Protein AF-A0A0N4XCE7-F1 (afdb_monomer_lite)

Organism: Nippostrongylus brasiliensis (NCBI:txid27835)

Secondary structure (DSSP, 8-state):
-HHHHHHHHHHH--SS--PPPSS--EE-TTT--EES-EEE-TT--EEEHHHHHIIIIIS---B-TTT--B--S-----PPP---HHHHHHT---SSHHHHHHHHHHH-EEEEEEE-TTSPEEEESSHHHHHHHHHHHH--B--HHHHHHS---TTTS--B-HHHHHHHHHH--SS-TT----PBPSSSS-B-SSHHHHHHHHHHHSEE-HHHHHTTSSTT-EESSHHHHHHHHHHHSEE--SHHHHHTT-EESSHHHHHHHHHHHHHHHTTS-----PPPP----PPPP----------PPPPPPS----------------------S-PPP----PPPPPPPPP--------

pLDDT: mean 70.95, std 23.82, range [24.2, 96.44]

InterPro domains:
  IPR001841 Zinc finger, RING-type [PS50089] (28-68)
  IPR013083 Zinc finger, RING/FYVE/PHD-type [G3DSA:3.30.40.10] (3-81)
  IPR013087 Zinc finger C2H2-type [SM00355] (109-138)
  IPR013087 Zinc finger C2H2-type [SM00355] (183-206)
  IPR013087 Zinc finger C2H2-type [SM00355] (207-236)
  IPR017907 Zinc finger, RING-type, conserved site [PS00518] (43-52)
  IPR044288 ZNF598/HEL2 [PTHR22938] (26-262)

Structure (mmCIF, N/CA/C/O backbone):
data_AF-A0A0N4XCE7-F1
#
_entry.id   AF-A0A0N4XCE7-F1
#
loop_
_atom_site.group_PDB
_atom_site.id
_atom_site.type_symbol
_atom_site.label_atom_id
_atom_site.label_alt_id
_atom_site.label_comp_id
_atom_site.label_asym_id
_atom_site.label_entity_id
_atom_site.label_seq_id
_atom_site.pdbx_PDB_ins_code
_atom_site.Cartn_x
_atom_site.Cartn_y
_atom_site.Cartn_z
_atom_site.occupancy
_atom_site.B_iso_or_equiv
_atom_site.auth_seq_id
_atom_site.auth_comp_id
_atom_site.auth_asym_id
_atom_site.auth_atom_id
_atom_site.pdbx_PDB_model_num
ATOM 1 N N . MET A 1 1 ? -0.287 -29.843 -18.173 1.00 45.09 1 MET A N 1
ATOM 2 C CA . MET A 1 1 ? 0.952 -29.214 -18.677 1.00 45.09 1 MET A CA 1
ATOM 3 C C . MET A 1 1 ? 0.709 -27.803 -19.204 1.00 45.09 1 MET A C 1
ATOM 5 O O . MET A 1 1 ? 1.146 -26.893 -18.528 1.00 45.09 1 MET A O 1
ATOM 9 N N . ARG A 1 2 ? -0.134 -27.568 -20.226 1.00 43.47 2 ARG A N 1
ATOM 10 C CA . ARG A 1 2 ? -0.390 -26.211 -20.784 1.00 43.47 2 ARG A CA 1
ATOM 11 C C . ARG A 1 2 ? -0.732 -25.089 -19.780 1.00 43.47 2 ARG A C 1
ATOM 13 O O . ARG A 1 2 ? -0.293 -23.965 -19.975 1.00 43.47 2 ARG A O 1
ATOM 20 N N . LYS A 1 3 ? -1.484 -25.375 -18.705 1.00 38.47 3 LYS A N 1
ATOM 21 C CA . LYS A 1 3 ? -1.771 -24.391 -17.635 1.00 38.47 3 LYS A CA 1
ATOM 22 C C . LYS A 1 3 ? -0.548 -24.078 -16.757 1.00 38.47 3 LYS A C 1
ATOM 24 O O . LYS A 1 3 ? -0.376 -22.935 -16.364 1.00 38.47 3 LYS A O 1
ATOM 29 N N . TYR A 1 4 ? 0.300 -25.074 -16.491 1.00 39.75 4 TYR A N 1
ATOM 30 C CA . TYR A 1 4 ? 1.568 -24.895 -15.773 1.00 39.75 4 TYR A CA 1
ATOM 31 C C . TYR A 1 4 ? 2.585 -24.141 -16.642 1.00 39.75 4 TYR A C 1
ATOM 33 O O . TYR A 1 4 ? 3.238 -23.227 -16.157 1.00 39.75 4 TYR A O 1
ATOM 41 N N . ASP A 1 5 ? 2.636 -24.436 -17.943 1.00 36.16 5 ASP A N 1
ATOM 42 C CA . ASP A 1 5 ? 3.499 -23.725 -18.894 1.00 36.16 5 ASP A CA 1
ATOM 43 C C . ASP A 1 5 ? 3.056 -22.266 -19.103 1.00 36.16 5 ASP A C 1
ATOM 45 O O . ASP A 1 5 ? 3.897 -21.376 -19.197 1.00 36.16 5 ASP A O 1
ATOM 49 N N . GLN A 1 6 ? 1.745 -21.984 -19.095 1.00 38.78 6 GLN A N 1
ATOM 50 C CA . GLN A 1 6 ? 1.212 -20.612 -19.087 1.00 38.78 6 GLN A CA 1
ATOM 51 C C . GLN A 1 6 ? 1.527 -19.864 -17.784 1.00 38.78 6 GLN A C 1
ATOM 53 O O . GLN A 1 6 ? 1.886 -18.689 -17.840 1.00 38.78 6 GLN A O 1
ATOM 58 N N . MET A 1 7 ? 1.452 -20.530 -16.626 1.00 35.78 7 MET A N 1
ATOM 59 C CA . MET A 1 7 ? 1.848 -19.937 -15.341 1.00 35.78 7 MET A CA 1
ATOM 60 C C . MET A 1 7 ? 3.351 -19.617 -15.291 1.00 35.78 7 MET A C 1
ATOM 62 O O . MET A 1 7 ? 3.731 -18.561 -14.792 1.00 35.78 7 MET A O 1
ATOM 66 N N . ILE A 1 8 ? 4.203 -20.468 -15.873 1.00 36.22 8 ILE A N 1
ATOM 67 C CA . ILE A 1 8 ? 5.650 -20.219 -15.995 1.00 36.22 8 ILE A CA 1
ATOM 68 C C . ILE A 1 8 ? 5.942 -19.129 -17.045 1.00 36.22 8 ILE A C 1
ATOM 70 O O . ILE A 1 8 ? 6.853 -18.328 -16.854 1.00 36.22 8 ILE A O 1
ATOM 74 N N . GLY A 1 9 ? 5.164 -19.051 -18.129 1.00 33.62 9 GLY A N 1
ATOM 75 C CA . GLY A 1 9 ? 5.281 -18.008 -19.155 1.00 33.62 9 GLY A CA 1
ATOM 76 C C . GLY A 1 9 ? 4.955 -16.607 -18.628 1.00 33.62 9 GLY A C 1
ATOM 77 O O . GLY A 1 9 ? 5.743 -15.685 -18.816 1.00 33.62 9 GLY A O 1
ATOM 78 N N . SER A 1 10 ? 3.857 -16.454 -17.879 1.00 41.41 10 SER A N 1
ATOM 79 C CA . SER A 1 10 ? 3.524 -15.184 -17.213 1.00 41.41 10 SER A CA 1
ATOM 80 C C . SER A 1 10 ? 4.489 -14.808 -16.084 1.00 41.41 10 SER A C 1
ATOM 82 O O . SER A 1 10 ? 4.601 -13.628 -15.768 1.00 41.41 10 SER A O 1
ATOM 84 N N . ALA A 1 11 ? 5.196 -15.776 -15.491 1.00 41.38 11 ALA A N 1
ATOM 85 C CA . ALA A 1 11 ? 6.250 -15.517 -14.507 1.00 41.38 11 ALA A CA 1
ATOM 86 C C . ALA A 1 11 ? 7.582 -15.063 -15.141 1.00 41.38 11 ALA A C 1
ATOM 88 O O . ALA A 1 11 ? 8.421 -14.501 -14.440 1.00 41.38 11 ALA A O 1
ATOM 89 N N . LYS A 1 12 ? 7.785 -15.304 -16.445 1.00 47.38 12 LYS A N 1
ATOM 90 C CA . LYS A 1 12 ? 8.986 -14.899 -17.200 1.00 47.38 12 LYS A CA 1
ATOM 91 C C . LYS A 1 12 ? 8.847 -13.548 -17.897 1.00 47.38 12 LYS A C 1
ATOM 93 O O . LYS A 1 12 ? 9.859 -12.911 -18.180 1.00 47.38 12 LYS A O 1
ATOM 98 N N . ASP A 1 13 ? 7.624 -13.101 -18.166 1.00 54.19 13 ASP A N 1
ATOM 99 C CA . ASP A 1 13 ? 7.397 -11.773 -18.723 1.00 54.19 13 ASP A CA 1
ATOM 100 C C . ASP A 1 13 ? 7.629 -10.715 -17.640 1.00 54.19 13 ASP A C 1
ATOM 102 O O . ASP A 1 13 ? 6.797 -10.483 -16.767 1.00 54.19 13 ASP A O 1
ATOM 106 N N . ASN A 1 14 ? 8.749 -9.998 -17.736 1.00 62.34 14 ASN A N 1
ATOM 107 C CA . ASN A 1 14 ? 9.048 -8.861 -16.862 1.00 62.34 14 ASN A CA 1
ATOM 108 C C . ASN A 1 14 ? 8.111 -7.658 -17.093 1.00 62.34 14 ASN A C 1
ATOM 110 O O . ASN A 1 14 ? 8.316 -6.622 -16.466 1.00 62.34 14 ASN A O 1
ATOM 114 N N . PHE A 1 15 ? 7.112 -7.773 -17.986 1.00 61.25 15 PHE A N 1
ATOM 115 C CA . PHE A 1 15 ? 6.097 -6.786 -18.409 1.00 61.25 15 PHE A CA 1
ATOM 116 C C . PHE A 1 15 ? 6.609 -5.423 -18.912 1.00 61.25 15 PHE A C 1
ATOM 118 O O . PHE A 1 15 ? 5.838 -4.697 -19.529 1.00 61.25 15 PHE A O 1
ATOM 125 N N . ALA A 1 16 ? 7.875 -5.092 -18.670 1.00 59.41 16 ALA A N 1
ATOM 126 C CA . ALA A 1 16 ? 8.561 -3.856 -19.034 1.00 59.41 16 ALA A CA 1
ATOM 127 C C . ALA A 1 16 ? 9.738 -4.109 -19.999 1.00 59.41 16 ALA A C 1
ATOM 129 O O . ALA A 1 16 ? 10.598 -3.246 -20.150 1.00 59.41 16 ALA A O 1
ATOM 130 N N . ASP A 1 17 ? 9.805 -5.311 -20.595 1.00 68.62 17 ASP A N 1
ATOM 131 C CA . ASP A 1 17 ? 10.795 -5.701 -21.610 1.00 68.62 17 ASP A CA 1
ATOM 132 C C . ASP A 1 17 ? 12.226 -5.257 -21.238 1.00 68.62 17 ASP A C 1
ATOM 134 O O . ASP A 1 17 ? 12.962 -4.665 -22.031 1.00 68.62 17 ASP A O 1
ATOM 138 N N . ILE A 1 18 ? 12.588 -5.473 -19.965 1.00 73.31 18 ILE A N 1
ATOM 139 C CA . ILE A 1 18 ? 13.875 -5.062 -19.399 1.00 73.31 18 ILE A CA 1
ATOM 140 C C . ILE A 1 18 ? 14.931 -6.053 -19.905 1.00 73.31 18 ILE A C 1
ATOM 142 O O . ILE A 1 18 ? 14.872 -7.228 -19.528 1.00 73.31 18 ILE A O 1
ATOM 146 N N . PRO A 1 19 ? 15.881 -5.621 -20.753 1.00 67.81 19 PRO A N 1
ATOM 147 C CA . PRO A 1 19 ? 16.905 -6.513 -21.271 1.00 67.81 19 PRO A CA 1
ATOM 148 C C . PRO A 1 19 ? 17.886 -6.885 -20.155 1.00 67.81 19 PRO A C 1
ATOM 150 O O . PRO A 1 19 ? 18.350 -6.014 -19.417 1.00 67.81 19 PRO A O 1
ATOM 153 N N . GLN A 1 20 ? 18.227 -8.170 -20.055 1.00 65.62 20 GLN A N 1
ATOM 154 C CA . GLN A 1 20 ? 19.396 -8.619 -19.299 1.00 65.62 20 GLN A CA 1
ATOM 155 C C . GLN A 1 20 ? 20.640 -8.323 -20.144 1.00 65.62 20 GLN A C 1
ATOM 157 O O . GLN A 1 20 ? 20.671 -8.632 -21.335 1.00 65.62 20 GLN A O 1
ATOM 162 N N . CYS A 1 21 ? 21.660 -7.696 -19.560 1.00 59.22 21 CYS A N 1
ATOM 163 C CA . CYS A 1 21 ? 22.967 -7.619 -20.203 1.00 59.22 21 CYS A CA 1
ATOM 164 C C . CYS A 1 21 ? 23.571 -9.010 -20.092 1.00 59.22 21 CYS A C 1
ATOM 166 O O . CYS A 1 21 ? 23.491 -9.623 -19.034 1.00 59.22 21 CYS A O 1
ATOM 168 N N . GLY A 1 22 ? 24.224 -9.493 -21.144 1.00 59.59 22 GLY A N 1
ATOM 169 C CA . GLY A 1 22 ? 24.975 -10.753 -21.116 1.00 59.59 22 GLY A CA 1
ATOM 170 C C . GLY A 1 22 ? 26.228 -10.724 -20.224 1.00 59.59 22 GLY A C 1
ATOM 171 O O . GLY A 1 22 ? 27.232 -11.324 -20.590 1.00 59.59 22 GLY A O 1
ATOM 172 N N . GLY A 1 23 ? 26.209 -9.980 -19.114 1.00 68.56 23 GLY A N 1
ATOM 173 C CA . GLY A 1 23 ? 27.248 -9.974 -18.088 1.00 68.56 23 GLY A CA 1
ATOM 174 C C . GLY A 1 23 ? 27.111 -11.152 -17.120 1.00 68.56 23 GLY A C 1
ATOM 175 O O . GLY A 1 23 ? 26.220 -11.991 -17.258 1.00 68.56 23 GLY A O 1
ATOM 176 N N . ALA A 1 24 ? 28.004 -11.217 -16.130 1.00 76.88 24 ALA A N 1
ATOM 177 C CA . ALA A 1 24 ? 27.918 -12.209 -15.062 1.00 76.88 24 ALA A CA 1
ATOM 178 C C . ALA A 1 24 ? 26.647 -11.970 -14.229 1.00 76.88 24 ALA A C 1
ATOM 180 O O . ALA A 1 24 ? 26.412 -10.864 -13.745 1.00 76.88 24 ALA A O 1
ATOM 181 N N . VAL A 1 25 ? 25.817 -13.004 -14.107 1.00 86.19 25 VAL A N 1
ATOM 182 C CA . VAL A 1 25 ? 24.558 -12.968 -13.359 1.00 86.19 25 VAL A CA 1
ATOM 183 C C . VAL A 1 25 ? 24.780 -13.659 -12.021 1.00 86.19 25 VAL A C 1
ATOM 185 O O . VAL A 1 25 ? 25.243 -14.796 -12.003 1.00 86.19 25 VAL A O 1
ATOM 188 N N . ASP A 1 26 ? 24.383 -13.007 -10.932 1.00 88.06 26 ASP A N 1
ATOM 189 C CA . ASP A 1 26 ? 24.442 -13.559 -9.576 1.00 88.06 26 ASP A CA 1
ATOM 190 C C . ASP A 1 26 ? 23.045 -13.602 -8.937 1.00 88.06 26 ASP A C 1
ATOM 192 O O . ASP A 1 26 ? 22.111 -12.904 -9.346 1.00 88.06 26 ASP A O 1
ATOM 196 N N . GLU A 1 27 ? 22.876 -14.434 -7.911 1.00 92.19 27 GLU A N 1
ATOM 197 C CA . GLU A 1 27 ? 21.624 -14.535 -7.159 1.00 92.19 27 GLU A CA 1
ATOM 198 C C . GLU A 1 27 ? 21.562 -13.495 -6.032 1.00 92.19 27 GLU A C 1
ATOM 200 O O . GLU A 1 27 ? 22.485 -13.330 -5.233 1.00 92.19 27 GLU A O 1
ATOM 205 N N . CYS A 1 28 ? 20.437 -12.787 -5.927 1.00 90.94 28 CYS A N 1
ATOM 206 C CA . CYS A 1 28 ? 20.229 -11.846 -4.840 1.00 90.94 28 CYS A CA 1
ATOM 207 C C . CYS A 1 28 ? 19.924 -12.554 -3.518 1.00 90.94 28 CYS A C 1
ATOM 209 O O . CYS A 1 28 ? 18.917 -13.242 -3.394 1.00 90.94 28 CYS A O 1
ATOM 211 N N . THR A 1 29 ? 20.682 -12.231 -2.474 1.00 89.88 29 THR A N 1
ATOM 212 C CA . THR A 1 29 ? 20.488 -12.754 -1.109 1.00 89.88 29 THR A CA 1
ATOM 213 C C . THR A 1 29 ? 19.163 -12.358 -0.441 1.00 89.88 29 THR A C 1
ATOM 215 O O . THR A 1 29 ? 18.813 -12.915 0.596 1.00 89.88 29 THR A O 1
ATOM 218 N N . ILE A 1 30 ? 18.427 -11.393 -1.004 1.00 90.19 30 ILE A N 1
ATOM 219 C CA . ILE A 1 30 ? 17.170 -10.878 -0.437 1.00 90.19 30 ILE A CA 1
ATOM 220 C C . ILE A 1 30 ? 15.953 -11.491 -1.121 1.00 90.19 30 ILE A C 1
ATOM 222 O O . ILE A 1 30 ? 15.033 -11.942 -0.445 1.00 90.19 30 ILE A O 1
ATOM 226 N N . CYS A 1 31 ? 15.911 -11.456 -2.455 1.00 90.12 31 CYS A N 1
ATOM 227 C CA . CYS A 1 31 ? 14.759 -11.940 -3.219 1.00 90.12 31 CYS A CA 1
ATOM 228 C C . CYS A 1 31 ? 14.989 -13.297 -3.889 1.00 90.12 31 CYS A C 1
ATOM 230 O O . CYS A 1 31 ? 14.062 -13.792 -4.525 1.00 90.12 31 CYS A O 1
ATOM 232 N N . CYS A 1 32 ? 16.195 -13.867 -3.786 1.00 90.88 32 CYS A N 1
ATOM 233 C CA . CYS A 1 32 ? 16.594 -15.129 -4.419 1.00 90.88 32 CYS A CA 1
ATOM 234 C C . CYS A 1 32 ? 16.374 -15.150 -5.945 1.00 90.88 32 CYS A C 1
ATOM 236 O O . CYS A 1 32 ? 16.194 -16.201 -6.552 1.00 90.88 32 CYS A O 1
ATOM 238 N N . LYS A 1 33 ? 16.334 -13.970 -6.581 1.00 88.25 33 LYS A N 1
ATOM 239 C CA . LYS A 1 33 ? 16.253 -13.831 -8.038 1.00 88.25 33 LYS A CA 1
ATOM 240 C C . LYS A 1 33 ? 17.637 -13.567 -8.610 1.00 88.25 33 LYS A C 1
ATOM 242 O O . LYS A 1 33 ? 18.437 -12.850 -8.009 1.00 88.25 33 LYS A O 1
ATOM 247 N N . THR A 1 34 ? 17.871 -14.090 -9.804 1.00 88.75 34 THR A N 1
ATOM 248 C CA . THR A 1 34 ? 19.061 -13.815 -10.608 1.00 88.75 34 THR A CA 1
ATOM 249 C C . THR A 1 34 ? 19.034 -12.382 -11.137 1.00 88.75 34 THR A C 1
ATOM 251 O O . THR A 1 34 ? 18.027 -11.960 -11.709 1.00 88.75 34 THR A O 1
ATOM 254 N N . SER A 1 35 ? 20.129 -11.648 -10.967 1.00 88.31 35 SER A N 1
ATOM 255 C CA . SER A 1 35 ? 20.297 -10.270 -11.432 1.00 88.31 35 SER A CA 1
ATOM 256 C C . SER A 1 35 ? 21.701 -10.082 -11.990 1.00 88.31 35 SER A C 1
ATOM 258 O O . SER A 1 35 ? 22.648 -10.692 -11.513 1.00 88.31 35 SER A O 1
ATOM 260 N N . ASP A 1 36 ? 21.840 -9.228 -12.993 1.00 87.94 36 ASP A N 1
ATOM 261 C CA . ASP A 1 36 ? 23.124 -8.800 -13.558 1.00 87.94 36 ASP A CA 1
ATOM 262 C C . ASP A 1 36 ? 23.564 -7.426 -13.024 1.00 87.94 36 ASP A C 1
ATOM 264 O O . ASP A 1 36 ? 24.703 -7.012 -13.214 1.00 87.94 36 ASP A O 1
ATOM 268 N N . ILE A 1 37 ? 22.664 -6.713 -12.337 1.00 88.62 37 ILE A N 1
ATOM 269 C CA . ILE A 1 37 ? 22.941 -5.417 -11.713 1.00 88.62 37 ILE A CA 1
ATOM 270 C C . ILE A 1 37 ? 22.761 -5.513 -10.205 1.00 88.62 37 ILE A C 1
ATOM 272 O O . ILE A 1 37 ? 21.702 -5.926 -9.710 1.00 88.62 37 ILE A O 1
ATOM 276 N N . PHE A 1 38 ? 23.776 -5.045 -9.483 1.00 90.25 38 PHE A N 1
ATOM 277 C CA . PHE A 1 38 ? 23.782 -4.944 -8.032 1.00 90.25 38 PHE A CA 1
ATOM 278 C C . PHE A 1 38 ? 24.152 -3.532 -7.583 1.00 90.25 38 PHE A C 1
ATOM 280 O O . PHE A 1 38 ? 25.083 -2.919 -8.091 1.00 90.25 38 PHE A O 1
ATOM 287 N N . GLY A 1 39 ? 23.411 -3.027 -6.602 1.00 87.50 39 GLY A N 1
ATOM 288 C CA . GLY A 1 39 ? 23.755 -1.837 -5.844 1.00 87.50 39 GLY A CA 1
ATOM 289 C C . GLY A 1 39 ? 24.589 -2.197 -4.617 1.00 87.50 39 GLY A C 1
ATOM 290 O O . GLY A 1 39 ? 24.361 -3.223 -3.969 1.00 87.50 39 GLY A O 1
ATOM 291 N N . LEU A 1 40 ? 25.529 -1.316 -4.281 1.00 87.75 40 LEU A N 1
ATOM 292 C CA . LEU A 1 40 ? 26.387 -1.419 -3.105 1.00 87.75 40 LEU A CA 1
ATOM 293 C C . LEU A 1 40 ? 26.205 -0.183 -2.224 1.00 87.75 40 LEU A C 1
ATOM 295 O O . LEU A 1 40 ? 26.282 0.949 -2.696 1.00 87.75 40 LEU A O 1
ATOM 299 N N . GLY A 1 41 ? 25.978 -0.406 -0.931 1.00 83.19 41 GLY A N 1
ATOM 300 C CA . GLY A 1 41 ? 26.019 0.654 0.077 1.00 83.19 41 GLY A CA 1
ATOM 301 C C . GLY A 1 41 ? 27.410 0.842 0.685 1.00 83.19 41 GLY A C 1
ATOM 302 O O . GLY A 1 41 ? 28.332 0.073 0.413 1.00 83.19 41 GLY A O 1
ATOM 303 N N . SER A 1 42 ? 27.543 1.799 1.609 1.00 84.25 42 SER A N 1
ATOM 304 C CA . SER A 1 42 ? 28.761 1.998 2.422 1.00 84.25 42 SER A CA 1
ATOM 305 C C . SER A 1 42 ? 29.170 0.743 3.204 1.00 84.25 42 SER A C 1
ATOM 307 O O . SER A 1 42 ? 30.352 0.467 3.382 1.00 84.25 42 SER A O 1
ATOM 309 N N . CYS A 1 43 ? 28.189 -0.071 3.598 1.00 87.62 43 CYS A N 1
ATOM 310 C CA . CYS A 1 43 ? 28.389 -1.358 4.261 1.00 87.62 43 CYS A CA 1
ATOM 311 C C . CYS A 1 43 ? 28.795 -2.511 3.320 1.00 87.62 43 CYS A C 1
ATOM 313 O O . CYS A 1 43 ? 28.933 -3.634 3.792 1.00 87.62 43 CYS A O 1
ATOM 315 N N . ARG A 1 44 ? 28.947 -2.259 2.010 1.00 86.69 44 ARG A N 1
ATOM 316 C CA . ARG A 1 44 ? 29.384 -3.218 0.974 1.00 86.69 44 ARG A CA 1
ATOM 317 C C . ARG A 1 44 ? 28.571 -4.517 0.858 1.00 86.69 44 ARG A C 1
ATOM 319 O O . ARG A 1 44 ? 29.053 -5.489 0.289 1.00 86.69 44 ARG A O 1
ATOM 326 N N . HIS A 1 45 ? 27.326 -4.534 1.331 1.00 89.19 45 HIS A N 1
ATOM 327 C CA . HIS A 1 45 ? 26.411 -5.649 1.075 1.00 89.19 45 HIS A CA 1
ATOM 328 C C . HIS A 1 45 ? 25.793 -5.511 -0.329 1.00 89.19 45 HIS A C 1
ATOM 330 O O . HIS A 1 45 ? 25.136 -4.494 -0.577 1.00 89.19 45 HIS A O 1
ATOM 336 N N . PRO A 1 46 ? 25.979 -6.490 -1.236 1.00 89.75 46 PRO A N 1
ATOM 337 C CA . PRO A 1 46 ? 25.407 -6.451 -2.579 1.00 89.75 46 PRO A CA 1
ATOM 338 C C . PRO A 1 46 ? 23.901 -6.717 -2.553 1.00 89.75 46 PRO A C 1
ATOM 340 O O . PRO A 1 46 ? 23.422 -7.656 -1.916 1.00 89.75 46 PRO A O 1
ATOM 343 N N . ILE A 1 47 ? 23.145 -5.882 -3.266 1.00 90.62 47 ILE A N 1
ATOM 344 C CA . ILE A 1 47 ? 21.683 -5.958 -3.355 1.00 90.62 47 ILE A CA 1
ATOM 345 C C . ILE A 1 47 ? 21.281 -5.817 -4.822 1.00 90.62 47 ILE A C 1
ATOM 347 O O . ILE A 1 47 ? 21.712 -4.868 -5.466 1.00 90.62 47 ILE A O 1
ATOM 351 N N . CYS A 1 48 ? 20.452 -6.711 -5.372 1.00 91.88 48 CYS A N 1
ATOM 352 C CA . CYS A 1 48 ? 20.039 -6.574 -6.775 1.00 91.88 48 CYS A CA 1
ATOM 353 C C . CYS A 1 48 ? 19.266 -5.274 -7.023 1.00 91.88 48 CYS A C 1
ATOM 355 O O . CYS A 1 48 ? 18.630 -4.735 -6.111 1.00 91.88 48 CYS A O 1
ATOM 357 N N . ILE A 1 49 ? 19.257 -4.814 -8.275 1.00 90.31 49 ILE A N 1
ATOM 358 C CA . ILE A 1 49 ? 18.554 -3.590 -8.678 1.00 90.31 49 ILE A CA 1
ATOM 359 C C . ILE A 1 49 ? 17.079 -3.570 -8.243 1.00 90.31 49 ILE A C 1
ATOM 361 O O . ILE A 1 49 ? 16.619 -2.562 -7.714 1.00 90.31 49 ILE A O 1
ATOM 365 N N . GLU A 1 50 ? 16.343 -4.683 -8.357 1.00 91.25 50 GLU A N 1
ATOM 366 C CA . GLU A 1 50 ? 14.942 -4.729 -7.920 1.00 91.25 50 GLU A CA 1
ATOM 367 C C . GLU A 1 50 ? 14.789 -4.433 -6.424 1.00 91.25 50 GLU A C 1
ATOM 369 O O . GLU A 1 50 ? 13.954 -3.622 -6.023 1.00 91.25 50 GLU A O 1
ATOM 374 N N . CYS A 1 51 ? 15.579 -5.104 -5.586 1.00 91.38 51 CYS A N 1
ATOM 375 C CA . CYS A 1 51 ? 15.540 -4.922 -4.139 1.00 91.38 51 CYS A CA 1
ATOM 376 C C . CYS A 1 51 ? 16.030 -3.531 -3.740 1.00 91.38 51 CYS A C 1
ATOM 378 O O . CYS A 1 51 ? 15.429 -2.907 -2.867 1.00 91.38 51 CYS A O 1
ATOM 380 N N . ALA A 1 52 ? 17.070 -3.026 -4.408 1.00 91.62 52 ALA A N 1
ATOM 381 C CA . ALA A 1 52 ? 17.581 -1.683 -4.186 1.00 91.62 52 ALA A CA 1
ATOM 382 C C . ALA A 1 52 ? 16.491 -0.636 -4.456 1.00 91.62 52 ALA A C 1
ATOM 384 O O . ALA A 1 52 ? 16.246 0.207 -3.596 1.00 91.62 52 ALA A O 1
ATOM 385 N N . ILE A 1 53 ? 15.768 -0.738 -5.577 1.00 92.25 53 ILE A N 1
ATOM 386 C CA . ILE A 1 53 ? 14.677 0.188 -5.909 1.00 92.25 53 ILE A CA 1
ATOM 387 C C . ILE A 1 53 ? 13.500 0.034 -4.935 1.00 92.25 53 ILE A C 1
ATOM 389 O O . ILE A 1 53 ? 13.005 1.039 -4.423 1.00 92.25 53 ILE A O 1
ATOM 393 N N . ARG A 1 54 ? 13.063 -1.195 -4.614 1.00 92.56 54 ARG A N 1
ATOM 394 C CA . ARG A 1 54 ? 11.958 -1.403 -3.653 1.00 92.56 54 ARG A CA 1
ATOM 395 C C . ARG A 1 54 ? 12.259 -0.759 -2.296 1.00 92.56 54 ARG A C 1
ATOM 397 O O . ARG A 1 54 ? 11.387 -0.112 -1.725 1.00 92.56 54 ARG A O 1
ATOM 404 N N . ILE A 1 55 ? 13.486 -0.901 -1.797 1.00 90.62 55 ILE A N 1
ATOM 405 C CA . ILE A 1 55 ? 13.882 -0.380 -0.485 1.00 90.62 55 ILE A CA 1
ATOM 406 C C . ILE A 1 55 ? 14.123 1.135 -0.549 1.00 90.62 55 ILE A C 1
ATOM 408 O O . ILE A 1 55 ? 13.493 1.891 0.189 1.00 90.62 55 ILE A O 1
ATOM 412 N N . ARG A 1 56 ? 14.989 1.605 -1.450 1.00 90.56 56 ARG A N 1
ATOM 413 C CA . ARG A 1 56 ? 15.404 3.017 -1.485 1.00 90.56 56 ARG A CA 1
ATOM 414 C C . ARG A 1 56 ? 14.349 3.945 -2.052 1.00 90.56 56 ARG A C 1
ATOM 416 O O . ARG A 1 56 ? 14.135 5.015 -1.502 1.00 90.56 56 ARG A O 1
ATOM 423 N N . VAL A 1 57 ? 13.703 3.535 -3.137 1.00 91.56 57 VAL A N 1
ATOM 424 C CA . VAL A 1 57 ? 12.820 4.408 -3.915 1.00 91.56 57 VAL A CA 1
ATOM 425 C C . VAL A 1 57 ? 11.376 4.218 -3.484 1.00 91.56 57 VAL A C 1
ATOM 427 O O . VAL A 1 57 ? 10.727 5.171 -3.070 1.00 91.56 57 VAL A O 1
ATOM 430 N N . LEU A 1 58 ? 10.868 2.982 -3.530 1.00 92.19 58 LEU A N 1
ATOM 431 C CA . LEU A 1 58 ? 9.446 2.738 -3.265 1.00 92.19 58 LEU A CA 1
ATOM 432 C C . LEU A 1 58 ? 9.101 2.798 -1.771 1.00 92.19 58 LEU A C 1
ATOM 434 O O . LEU A 1 58 ? 8.006 3.231 -1.426 1.00 92.19 58 LEU A O 1
ATOM 438 N N . SER A 1 59 ? 10.012 2.368 -0.890 1.00 90.56 59 SER A N 1
ATOM 439 C CA . SER A 1 59 ? 9.805 2.411 0.567 1.00 90.56 59 SER A CA 1
ATOM 440 C C . SER A 1 59 ? 10.456 3.600 1.269 1.00 90.56 59 SER A C 1
ATOM 442 O O . SER A 1 59 ? 10.257 3.769 2.469 1.00 90.56 59 SER A O 1
ATOM 444 N N . ASN A 1 60 ? 11.228 4.410 0.533 1.00 90.19 60 ASN A N 1
ATOM 445 C CA . ASN A 1 60 ? 11.988 5.545 1.060 1.00 90.19 60 ASN A CA 1
ATOM 446 C C . ASN A 1 60 ? 12.840 5.188 2.299 1.00 90.19 60 ASN A C 1
ATOM 448 O O . ASN A 1 60 ? 12.918 5.946 3.265 1.00 90.19 60 ASN A O 1
ATOM 452 N N . CYS A 1 61 ? 13.440 3.993 2.302 1.00 89.50 61 CYS A N 1
ATOM 453 C CA . CYS A 1 61 ? 14.215 3.479 3.425 1.00 89.50 61 CYS A CA 1
ATOM 454 C C . CYS A 1 61 ? 15.716 3.545 3.122 1.00 89.50 61 CYS A C 1
ATOM 456 O O . CYS A 1 61 ? 16.193 2.980 2.135 1.00 89.50 61 CYS A O 1
ATOM 458 N N . THR A 1 62 ? 16.476 4.201 4.002 1.00 88.69 62 THR A N 1
ATOM 459 C CA . THR A 1 62 ? 17.932 4.375 3.873 1.00 88.69 62 THR A CA 1
ATOM 460 C C . THR A 1 62 ? 18.750 3.314 4.615 1.00 88.69 62 THR A C 1
ATOM 462 O O . THR A 1 62 ? 19.982 3.343 4.607 1.00 88.69 62 THR A O 1
ATOM 465 N N . GLN A 1 63 ? 18.091 2.335 5.236 1.00 90.62 63 GLN A N 1
ATOM 466 C CA . GLN A 1 63 ? 18.760 1.262 5.965 1.00 90.62 63 GLN A CA 1
ATOM 467 C C . GLN A 1 63 ? 19.130 0.101 5.049 1.00 90.62 63 GLN A C 1
ATOM 469 O O . GLN A 1 63 ? 18.380 -0.290 4.153 1.00 90.62 63 GLN A O 1
ATOM 474 N N . CYS A 1 64 ? 20.292 -0.495 5.303 1.00 89.69 64 CYS A N 1
ATOM 475 C CA . CYS A 1 64 ? 20.679 -1.734 4.653 1.00 89.69 64 CYS A CA 1
ATOM 476 C C . CYS A 1 64 ? 19.751 -2.882 5.094 1.00 89.69 64 CYS A C 1
ATOM 478 O O . CYS A 1 64 ? 19.643 -3.146 6.291 1.00 89.69 64 CYS A O 1
ATOM 480 N N . PRO A 1 65 ? 19.125 -3.629 4.171 1.00 88.81 65 PRO A N 1
ATOM 481 C CA . PRO A 1 65 ? 18.293 -4.784 4.516 1.00 88.81 65 PRO A CA 1
ATOM 482 C C . PRO A 1 65 ? 19.074 -5.924 5.185 1.00 88.81 65 PRO A C 1
ATOM 484 O O . PRO A 1 65 ? 18.469 -6.728 5.889 1.00 88.81 65 PRO A O 1
ATOM 487 N N . VAL A 1 66 ? 20.396 -5.991 4.981 1.00 90.25 66 VAL A N 1
ATOM 488 C CA . VAL A 1 66 ? 21.253 -7.054 5.527 1.00 90.25 66 VAL A CA 1
ATOM 489 C C . VAL A 1 66 ? 21.731 -6.707 6.937 1.00 90.25 66 VAL A C 1
ATOM 491 O O . VAL A 1 66 ? 21.445 -7.437 7.880 1.00 90.25 66 VAL A O 1
ATOM 494 N N . CYS A 1 67 ? 22.417 -5.572 7.108 1.00 91.19 67 CYS A N 1
ATOM 495 C CA . CYS A 1 67 ? 23.038 -5.201 8.386 1.00 91.19 67 CYS A CA 1
ATOM 496 C C . CYS A 1 67 ? 22.327 -4.073 9.149 1.00 91.19 67 CYS A C 1
ATOM 498 O O . CYS A 1 67 ? 22.757 -3.723 10.242 1.00 91.19 67 CYS A O 1
ATOM 500 N N . ARG A 1 68 ? 21.259 -3.485 8.591 1.00 90.12 68 ARG A N 1
ATOM 501 C CA . ARG A 1 68 ? 20.497 -2.351 9.160 1.00 90.12 68 ARG A CA 1
ATOM 502 C C . ARG A 1 68 ? 21.281 -1.051 9.360 1.00 90.12 68 ARG A C 1
ATOM 504 O O . ARG A 1 68 ? 20.722 -0.095 9.884 1.00 90.12 68 ARG A O 1
ATOM 511 N N . ALA A 1 69 ? 22.529 -0.978 8.901 1.00 87.25 69 ALA A N 1
ATOM 512 C CA . ALA A 1 69 ? 23.281 0.271 8.886 1.00 87.25 69 ALA A CA 1
ATOM 513 C C . ALA A 1 69 ? 22.574 1.311 8.003 1.00 87.25 69 ALA A C 1
ATOM 515 O O . ALA A 1 69 ? 22.135 0.984 6.894 1.00 87.25 69 ALA A O 1
ATOM 516 N N . ASN A 1 70 ? 22.489 2.555 8.479 1.00 85.19 70 ASN A N 1
ATOM 517 C CA . ASN A 1 70 ? 22.087 3.681 7.641 1.00 85.19 70 ASN A CA 1
ATOM 518 C C . ASN A 1 70 ? 23.162 3.890 6.577 1.00 85.19 70 ASN A C 1
ATOM 520 O O . ASN A 1 70 ? 24.352 3.961 6.884 1.00 85.19 70 ASN A O 1
ATOM 524 N N . MET A 1 71 ? 22.746 3.945 5.318 1.00 70.94 71 MET A N 1
ATOM 525 C CA . MET A 1 71 ? 23.644 4.271 4.215 1.00 70.94 71 MET A CA 1
ATOM 526 C C . MET A 1 71 ? 23.217 5.643 3.715 1.00 70.94 71 MET A C 1
ATOM 528 O O . MET A 1 71 ? 22.358 5.756 2.836 1.00 70.94 71 MET A O 1
ATOM 532 N N . ASP A 1 72 ? 23.765 6.667 4.360 1.00 64.75 72 ASP A N 1
ATOM 533 C CA . ASP A 1 72 ? 23.705 8.029 3.854 1.00 64.75 72 ASP A CA 1
ATOM 534 C C . ASP A 1 72 ? 24.561 8.099 2.590 1.00 64.75 72 ASP A C 1
ATOM 536 O O . ASP A 1 72 ? 25.555 7.378 2.444 1.00 64.75 72 ASP A O 1
ATOM 540 N N . THR A 1 73 ? 24.110 8.894 1.631 1.00 56.53 73 THR A N 1
ATOM 541 C CA . THR A 1 73 ? 24.632 8.972 0.263 1.00 56.53 73 THR A CA 1
ATOM 542 C C . THR A 1 73 ? 25.995 9.643 0.213 1.00 56.53 73 THR A C 1
ATOM 544 O O . THR A 1 73 ? 26.161 10.698 -0.388 1.00 56.53 73 THR A O 1
ATOM 547 N N . THR A 1 74 ? 27.002 9.042 0.825 1.00 44.34 74 THR A N 1
ATOM 548 C CA . THR A 1 74 ? 28.344 9.608 0.800 1.00 44.34 74 THR A CA 1
ATOM 549 C C . THR A 1 74 ? 29.352 8.484 0.759 1.00 44.34 74 THR A C 1
ATOM 551 O O . THR A 1 74 ? 29.990 8.120 1.739 1.00 44.34 74 THR A O 1
ATOM 554 N N . ILE A 1 75 ? 29.512 7.914 -0.428 1.00 46.50 75 ILE A N 1
ATOM 555 C CA . ILE A 1 75 ? 30.849 7.480 -0.810 1.00 46.50 75 ILE A CA 1
ATOM 556 C C . ILE A 1 75 ? 31.246 8.439 -1.913 1.00 46.50 75 ILE A C 1
ATOM 558 O O .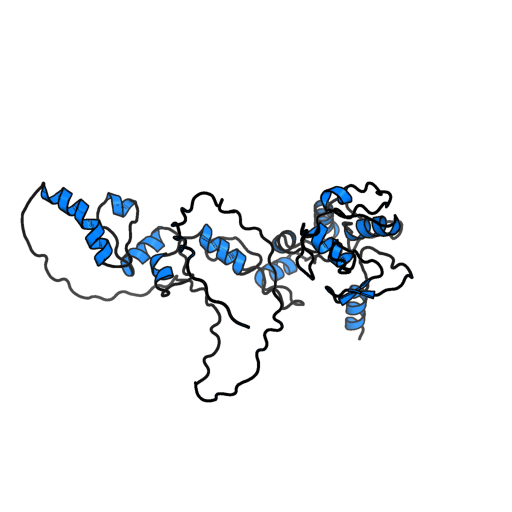 ILE A 1 75 ? 30.783 8.261 -3.021 1.00 46.50 75 ILE A O 1
ATOM 562 N N . GLU A 1 76 ? 31.982 9.512 -1.658 1.00 38.47 76 GLU A N 1
ATOM 563 C CA . GLU A 1 76 ? 32.594 10.297 -2.738 1.00 38.47 76 GLU A CA 1
ATOM 564 C C . GLU A 1 76 ? 33.592 9.393 -3.473 1.00 38.47 76 GLU A C 1
ATOM 566 O O . GLU A 1 76 ? 34.767 9.307 -3.141 1.00 38.47 76 GLU A O 1
ATOM 571 N N . LEU A 1 77 ? 33.091 8.611 -4.423 1.00 44.69 77 LEU A N 1
ATOM 572 C CA . LEU A 1 77 ? 33.905 7.957 -5.425 1.00 44.69 77 LEU A CA 1
ATOM 573 C C . LEU A 1 77 ? 33.726 8.806 -6.665 1.00 44.69 77 LEU A C 1
ATOM 575 O O . LEU A 1 77 ? 32.588 9.114 -7.023 1.00 44.69 77 LEU A O 1
ATOM 579 N N . SER A 1 78 ? 34.855 9.202 -7.242 1.00 43.66 78 SER A N 1
ATOM 580 C CA . SER A 1 78 ? 35.051 10.069 -8.402 1.00 43.66 78 SER A CA 1
ATOM 581 C C . SER A 1 78 ? 34.414 9.511 -9.681 1.00 43.66 78 SER A C 1
ATOM 583 O O . SER A 1 78 ? 35.082 9.322 -10.693 1.00 43.66 78 SER A O 1
ATOM 585 N N . PHE A 1 79 ? 33.125 9.202 -9.633 1.00 51.66 79 PHE A N 1
ATOM 586 C CA . PHE A 1 79 ? 32.320 8.848 -10.782 1.00 51.66 79 PHE A CA 1
ATOM 587 C C . PHE A 1 79 ? 31.621 10.117 -11.266 1.00 51.66 79 PHE A C 1
ATOM 589 O O . PHE A 1 79 ? 31.078 10.861 -10.441 1.00 51.66 79 PHE A O 1
ATOM 596 N N . PRO A 1 80 ? 31.639 10.400 -12.577 1.00 56.41 80 PRO A N 1
ATOM 597 C CA . PRO A 1 80 ? 30.848 11.491 -13.119 1.00 56.41 80 PRO A CA 1
ATOM 598 C C . PRO A 1 80 ? 29.375 11.238 -12.778 1.00 56.41 80 PRO A C 1
ATOM 600 O O . PRO A 1 80 ? 28.832 10.187 -13.112 1.00 56.41 80 PRO A O 1
ATOM 603 N N . SER A 1 81 ? 28.747 12.180 -12.069 1.00 59.31 81 SER A N 1
ATOM 604 C CA . SER A 1 81 ? 27.301 12.132 -11.831 1.00 59.31 81 SER A CA 1
ATOM 605 C C . SER A 1 81 ? 26.583 12.169 -13.177 1.00 59.31 81 SER A C 1
ATOM 607 O O . SER A 1 81 ? 26.936 12.967 -14.048 1.00 59.31 81 SER A O 1
ATOM 609 N N . PHE A 1 82 ? 25.568 11.322 -13.339 1.00 64.62 82 PHE A N 1
ATOM 610 C CA . PHE A 1 82 ? 24.701 11.354 -14.517 1.00 64.62 82 PHE A CA 1
ATOM 611 C C . PHE A 1 82 ? 23.571 12.396 -14.380 1.00 64.62 82 PHE A C 1
ATOM 613 O O . PHE A 1 82 ? 22.732 12.484 -15.271 1.00 64.62 82 PHE A O 1
ATOM 620 N N . ASP A 1 83 ? 23.559 13.168 -13.279 1.00 68.56 83 ASP A N 1
ATOM 621 C CA . ASP A 1 83 ? 22.575 14.193 -12.885 1.00 68.56 83 ASP A CA 1
ATOM 622 C C . ASP A 1 83 ? 21.115 13.754 -13.077 1.00 68.56 83 ASP A C 1
ATOM 624 O O . ASP A 1 83 ? 20.239 14.523 -13.472 1.00 68.56 83 ASP A O 1
ATOM 628 N N . HIS A 1 84 ? 20.835 12.482 -12.784 1.00 79.12 84 HIS A N 1
ATOM 629 C CA . HIS A 1 84 ? 19.467 11.989 -12.761 1.00 79.12 84 HIS A CA 1
ATOM 630 C C . HIS A 1 84 ? 18.766 12.528 -11.503 1.00 79.12 84 HIS A C 1
ATOM 632 O O . HIS A 1 84 ? 19.291 12.422 -10.392 1.00 79.12 84 HIS A O 1
ATOM 638 N N . HIS A 1 85 ? 17.558 13.081 -11.659 1.00 81.56 85 HIS A N 1
ATOM 639 C CA . HIS A 1 85 ? 16.790 13.738 -10.587 1.00 81.56 85 HIS A CA 1
ATOM 640 C C . HIS A 1 85 ? 16.713 12.908 -9.288 1.00 81.56 85 HIS A C 1
ATOM 642 O O . HIS A 1 85 ? 16.822 13.431 -8.175 1.00 81.56 85 HIS A O 1
ATOM 648 N N . ASP A 1 86 ? 16.572 11.591 -9.433 1.00 83.25 86 ASP A N 1
ATOM 649 C CA . ASP A 1 86 ? 16.409 10.665 -8.314 1.00 83.25 86 ASP A CA 1
ATOM 650 C C . ASP A 1 86 ? 17.700 10.345 -7.540 1.00 83.25 86 ASP A C 1
ATOM 652 O O . ASP A 1 86 ? 17.608 9.844 -6.416 1.00 83.25 86 ASP A O 1
ATOM 656 N N . GLU A 1 87 ? 18.887 10.690 -8.064 1.00 82.94 87 GLU A N 1
ATOM 657 C CA . GLU A 1 87 ? 20.165 10.506 -7.352 1.00 82.94 87 GLU A CA 1
ATOM 658 C C . GLU A 1 87 ? 20.168 11.276 -6.028 1.00 82.94 87 GLU A C 1
ATOM 660 O O . GLU A 1 87 ? 20.424 10.711 -4.961 1.00 82.94 87 GLU A O 1
ATOM 665 N N . LYS A 1 88 ? 19.796 12.560 -6.089 1.00 82.50 88 LYS A N 1
ATOM 666 C CA . LYS A 1 88 ? 19.715 13.446 -4.919 1.00 82.50 88 LYS A CA 1
ATOM 667 C C . LYS A 1 88 ? 18.534 13.080 -4.023 1.00 82.50 88 LYS A C 1
ATOM 669 O O . LYS A 1 88 ? 18.659 13.112 -2.803 1.00 82.50 88 LYS A O 1
ATOM 674 N N . ARG A 1 89 ? 17.395 12.717 -4.622 1.00 84.94 89 ARG A N 1
ATOM 675 C CA . ARG A 1 89 ? 16.143 12.456 -3.897 1.00 84.94 89 ARG A CA 1
ATOM 676 C C . ARG A 1 89 ? 16.192 11.193 -3.040 1.00 84.94 89 ARG A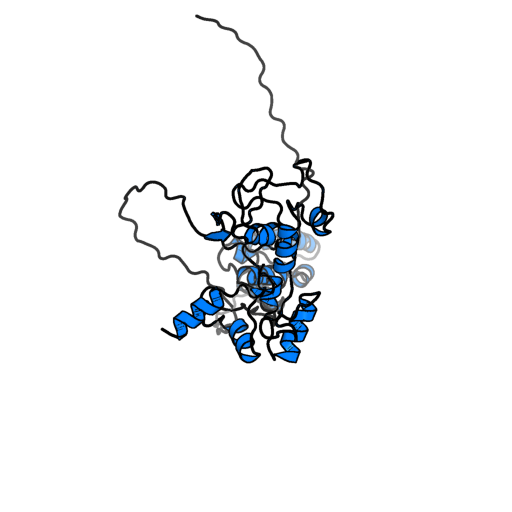 C 1
ATOM 678 O O . ARG A 1 89 ? 15.705 11.218 -1.916 1.00 84.94 89 ARG A O 1
ATOM 685 N N . PHE A 1 90 ? 16.745 10.102 -3.568 1.00 85.62 90 PHE A N 1
ATOM 686 C CA . PHE A 1 90 ? 16.760 8.798 -2.886 1.00 85.62 90 PHE A CA 1
ATOM 687 C C . PHE A 1 90 ? 18.147 8.362 -2.434 1.00 85.62 90 PHE A C 1
ATOM 689 O O . PHE A 1 90 ? 18.303 7.292 -1.836 1.00 85.62 90 PHE A O 1
ATOM 696 N N . GLY A 1 91 ? 19.158 9.177 -2.715 1.00 84.00 91 GLY A N 1
ATOM 697 C CA . GLY A 1 91 ? 20.503 8.870 -2.294 1.00 84.00 91 GLY A CA 1
ATOM 698 C C . GLY A 1 91 ? 21.113 7.702 -3.052 1.00 84.00 91 GLY A C 1
ATOM 699 O O . GLY A 1 91 ? 21.665 6.779 -2.451 1.00 84.00 91 GLY A O 1
ATOM 700 N N . ILE A 1 92 ? 20.953 7.709 -4.371 1.00 86.19 92 ILE A N 1
ATOM 701 C CA . ILE A 1 92 ? 21.452 6.668 -5.270 1.00 86.19 92 ILE A CA 1
ATOM 702 C C . ILE A 1 92 ? 22.445 7.277 -6.252 1.00 86.19 92 ILE A C 1
ATOM 704 O O . ILE A 1 92 ? 22.422 8.478 -6.501 1.00 86.19 92 ILE A O 1
ATOM 708 N N . ARG A 1 93 ? 23.326 6.452 -6.813 1.00 84.94 93 ARG A N 1
ATOM 709 C CA . ARG A 1 93 ? 24.184 6.847 -7.929 1.00 84.94 93 ARG A CA 1
ATOM 710 C C . ARG A 1 93 ? 24.286 5.723 -8.930 1.00 84.94 93 ARG A C 1
ATOM 712 O O . ARG A 1 93 ? 24.337 4.555 -8.541 1.00 84.94 93 ARG A O 1
ATOM 719 N N . PHE A 1 94 ? 24.338 6.098 -10.195 1.00 86.75 94 PHE A N 1
ATOM 720 C CA . PHE A 1 94 ? 24.439 5.154 -11.293 1.00 86.75 94 PHE A CA 1
ATOM 721 C C . PHE A 1 94 ? 25.876 5.054 -11.794 1.00 86.75 94 PHE A C 1
ATOM 723 O O . PHE A 1 94 ? 26.608 6.038 -11.821 1.00 86.75 94 PHE A O 1
ATOM 730 N N . GLU A 1 95 ? 26.288 3.846 -12.171 1.00 84.31 95 GLU A N 1
ATOM 731 C CA . GLU A 1 95 ? 27.628 3.597 -12.712 1.00 84.31 95 GLU A CA 1
ATOM 732 C C . GLU A 1 95 ? 27.712 3.940 -14.205 1.00 84.31 95 GLU A C 1
ATOM 734 O O . GLU A 1 95 ? 28.710 4.481 -14.674 1.00 84.31 95 GLU A O 1
ATOM 739 N N . ASN A 1 96 ? 26.655 3.640 -14.961 1.00 84.81 96 ASN A N 1
ATOM 740 C CA . ASN A 1 96 ? 26.602 3.837 -16.403 1.00 84.81 96 ASN A CA 1
ATOM 741 C C . ASN A 1 96 ? 25.180 4.189 -16.876 1.00 84.81 96 ASN A C 1
ATOM 743 O O . ASN A 1 96 ? 24.193 4.033 -16.151 1.00 84.81 96 ASN A O 1
ATOM 747 N N . LYS A 1 97 ? 25.074 4.642 -18.132 1.00 85.75 97 LYS A N 1
ATOM 748 C CA . LYS A 1 97 ? 23.790 5.002 -18.760 1.00 85.75 97 LYS A CA 1
ATOM 749 C C . LYS A 1 97 ? 22.841 3.808 -18.912 1.00 85.75 97 LYS A C 1
ATOM 751 O O . LYS A 1 97 ? 21.629 3.991 -18.858 1.00 85.75 97 LYS A O 1
ATOM 756 N N . ASP A 1 98 ? 23.372 2.595 -19.052 1.00 86.06 98 ASP A N 1
ATOM 757 C CA . ASP A 1 98 ? 22.559 1.381 -19.189 1.00 86.06 98 ASP A CA 1
ATOM 758 C C . ASP A 1 98 ? 21.781 1.065 -17.904 1.00 86.06 98 ASP A C 1
ATOM 760 O O . ASP A 1 98 ? 20.606 0.689 -17.958 1.00 86.06 98 ASP A O 1
ATOM 764 N N . VAL A 1 99 ? 22.407 1.253 -16.736 1.00 86.25 99 VAL A N 1
ATOM 765 C CA . VAL A 1 99 ? 21.743 1.093 -15.437 1.00 86.25 99 VAL A CA 1
ATOM 766 C C . VAL A 1 99 ? 20.670 2.167 -15.253 1.00 86.25 99 VAL A C 1
ATOM 768 O O . VAL A 1 99 ? 19.588 1.828 -14.776 1.00 86.25 99 VAL A O 1
ATOM 771 N N . VAL A 1 100 ? 20.917 3.415 -15.678 1.00 88.19 100 VAL A N 1
ATOM 772 C CA . VAL A 1 100 ? 19.902 4.490 -15.654 1.00 88.19 100 VAL A CA 1
ATOM 773 C C . VAL A 1 100 ? 18.677 4.090 -16.480 1.00 88.19 100 VAL A C 1
ATOM 775 O O . VAL A 1 100 ? 17.568 4.053 -15.954 1.00 88.19 100 VAL A O 1
ATOM 778 N N . ALA A 1 101 ? 18.872 3.677 -17.736 1.00 87.94 101 ALA A N 1
ATOM 779 C CA . ALA A 1 101 ? 17.770 3.280 -18.613 1.00 87.94 101 ALA A CA 1
ATOM 780 C C . ALA A 1 101 ? 16.949 2.110 -18.036 1.00 87.94 101 ALA A C 1
ATOM 782 O O . ALA A 1 101 ? 15.725 2.063 -18.154 1.00 87.94 101 ALA A O 1
ATOM 783 N N . ARG A 1 102 ? 17.600 1.145 -17.373 1.00 87.44 102 ARG A N 1
ATOM 784 C CA . ARG A 1 102 ? 16.891 0.040 -16.706 1.00 87.44 102 ARG A CA 1
ATOM 785 C C . ARG A 1 102 ? 16.169 0.487 -15.452 1.00 87.44 102 ARG A C 1
ATOM 787 O O . ARG A 1 102 ? 15.056 0.029 -15.221 1.00 87.44 102 ARG A O 1
ATOM 794 N N . TYR A 1 103 ? 16.788 1.343 -14.646 1.00 89.94 103 TYR A N 1
ATOM 795 C CA . TYR A 1 103 ? 16.166 1.935 -13.467 1.00 89.94 103 TYR A CA 1
ATOM 796 C C . TYR A 1 103 ? 14.864 2.656 -13.838 1.00 89.94 103 TYR A C 1
ATOM 798 O O . TYR A 1 103 ? 13.827 2.400 -13.224 1.00 89.94 103 TYR A O 1
ATOM 806 N N . GLU A 1 104 ? 14.885 3.460 -14.902 1.00 89.69 104 GLU A N 1
ATOM 807 C CA . GLU A 1 104 ? 13.695 4.129 -15.433 1.00 89.69 104 GLU A CA 1
ATOM 808 C C . GLU A 1 104 ? 12.636 3.112 -15.886 1.00 89.69 104 GLU A C 1
ATOM 810 O O . GLU A 1 104 ? 11.485 3.191 -15.455 1.00 89.69 104 GLU A O 1
ATOM 815 N N . LYS A 1 105 ? 13.021 2.069 -16.639 1.00 89.00 105 LYS A N 1
ATOM 816 C CA . LYS A 1 105 ? 12.102 0.973 -17.014 1.00 89.00 105 LYS A CA 1
ATOM 817 C C . LYS A 1 105 ? 11.522 0.222 -15.811 1.00 89.00 105 LYS A C 1
ATOM 819 O O . LYS A 1 105 ? 10.382 -0.242 -15.853 1.00 89.00 105 LYS A O 1
ATOM 824 N N . TYR A 1 106 ? 12.280 0.087 -14.722 1.00 90.06 106 TYR A N 1
ATOM 825 C CA . TYR A 1 106 ? 11.789 -0.514 -13.483 1.00 90.06 106 TYR A CA 1
ATOM 826 C C . TYR A 1 106 ? 10.679 0.327 -12.838 1.00 90.06 106 TYR A C 1
ATOM 828 O O . TYR A 1 106 ? 9.771 -0.247 -12.226 1.00 90.06 106 TYR A O 1
ATOM 836 N N . LEU A 1 107 ? 10.744 1.653 -12.966 1.00 91.31 107 LEU A N 1
ATOM 837 C CA . LEU A 1 107 ? 9.770 2.594 -12.411 1.00 91.31 107 LEU A CA 1
ATOM 838 C C . LEU A 1 107 ? 8.630 2.943 -13.377 1.00 91.31 107 LEU A C 1
ATOM 840 O O . LEU A 1 107 ? 7.580 3.398 -12.919 1.00 91.31 107 LEU A O 1
ATOM 844 N N . ALA A 1 108 ? 8.795 2.669 -14.672 1.00 91.81 108 ALA A N 1
ATOM 845 C CA . ALA A 1 108 ? 7.811 2.956 -15.706 1.00 91.81 108 ALA A CA 1
ATOM 846 C C . ALA A 1 108 ? 6.420 2.367 -15.397 1.00 91.81 108 ALA A C 1
ATOM 848 O O . ALA A 1 108 ? 6.252 1.216 -14.966 1.00 91.81 108 ALA A O 1
ATOM 849 N N . HIS A 1 109 ? 5.384 3.172 -15.643 1.00 93.69 109 HIS A N 1
ATOM 850 C CA . HIS A 1 109 ? 3.992 2.765 -15.483 1.00 93.69 109 HIS A CA 1
ATOM 851 C C . HIS A 1 109 ? 3.464 2.206 -16.801 1.00 93.69 109 HIS A C 1
ATOM 853 O O . HIS A 1 109 ? 2.911 2.938 -17.613 1.00 93.69 109 HIS A O 1
ATOM 859 N N . VAL A 1 110 ? 3.617 0.901 -17.009 1.00 91.75 110 VAL A N 1
ATOM 860 C CA . VAL A 1 110 ? 3.245 0.251 -18.275 1.00 91.75 110 VAL A CA 1
ATOM 861 C C . VAL A 1 110 ? 1.927 -0.512 -18.184 1.00 91.75 110 VAL A C 1
ATOM 863 O O . VAL A 1 110 ? 1.639 -1.184 -17.187 1.00 91.75 110 VAL A O 1
ATOM 866 N N . CYS A 1 111 ? 1.121 -0.442 -19.245 1.00 91.50 111 CYS A N 1
ATOM 867 C CA . CYS A 1 111 ? -0.060 -1.287 -19.378 1.00 91.50 111 CYS A CA 1
ATOM 868 C C . CYS A 1 111 ? 0.335 -2.730 -19.720 1.00 91.50 111 CYS A C 1
ATOM 870 O O . CYS A 1 111 ? 1.135 -3.006 -20.616 1.00 91.50 111 CYS A O 1
ATOM 872 N N . LYS A 1 112 ? -0.277 -3.689 -19.020 1.00 87.19 112 LYS A N 1
ATOM 873 C CA . LYS A 1 112 ? -0.005 -5.122 -19.205 1.00 87.19 112 LYS A CA 1
ATOM 874 C C . LYS A 1 112 ? -0.694 -5.726 -20.431 1.00 87.19 112 LYS A C 1
ATOM 876 O O . LYS A 1 112 ? -0.356 -6.848 -20.803 1.00 87.19 112 LYS A O 1
ATOM 881 N N . LEU A 1 113 ? -1.649 -5.013 -21.023 1.00 89.50 113 LEU A N 1
ATOM 882 C CA . LEU A 1 113 ? -2.519 -5.516 -22.089 1.00 89.50 113 LEU A CA 1
ATOM 883 C C . LEU A 1 113 ? -2.321 -4.765 -23.410 1.00 89.50 113 LEU A C 1
ATOM 885 O O . LEU A 1 113 ? -2.359 -5.384 -24.470 1.00 89.50 113 LEU A O 1
ATOM 889 N N . CYS A 1 114 ? -2.068 -3.456 -23.358 1.00 90.44 114 CYS A N 1
ATOM 890 C CA . CYS A 1 114 ? -1.861 -2.638 -24.549 1.00 90.44 114 CYS A CA 1
ATOM 891 C C . CYS A 1 114 ? -0.415 -2.681 -25.053 1.00 90.44 114 CYS A C 1
ATOM 893 O O . CYS A 1 114 ? 0.541 -2.603 -24.274 1.00 90.44 114 CYS A O 1
ATOM 895 N N . ARG A 1 115 ? -0.277 -2.708 -26.381 1.00 88.38 115 ARG A N 1
ATOM 896 C CA . ARG A 1 115 ? 0.967 -2.426 -27.102 1.00 88.38 115 ARG A CA 1
ATOM 897 C C . ARG A 1 115 ? 0.723 -1.301 -28.109 1.00 88.38 115 ARG A C 1
ATOM 899 O O . ARG A 1 115 ? -0.361 -1.209 -28.678 1.00 88.38 115 ARG A O 1
ATOM 906 N N 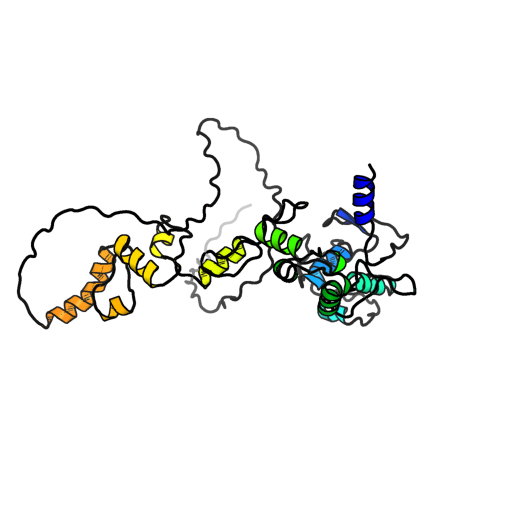. SER A 1 116 ? 1.718 -0.444 -28.286 1.00 82.62 116 SER A N 1
ATOM 907 C CA . SER A 1 116 ? 1.760 0.617 -29.287 1.00 82.62 116 SER A CA 1
ATOM 908 C C . SER A 1 116 ? 1.943 0.036 -30.696 1.00 82.62 116 SER A C 1
ATOM 910 O O . SER A 1 116 ? 2.287 -1.137 -30.859 1.00 82.62 116 SER A O 1
ATOM 912 N N . SER A 1 117 ? 1.765 0.870 -31.724 1.00 78.31 117 SER A N 1
ATOM 913 C CA . SER A 1 117 ? 1.969 0.512 -33.138 1.00 78.31 117 SER A CA 1
ATOM 914 C C . SER A 1 117 ? 3.364 -0.048 -33.423 1.00 78.31 117 SER A C 1
ATOM 916 O O . SER A 1 117 ? 3.531 -0.861 -34.326 1.00 78.31 117 SER A O 1
ATOM 918 N N . ASN A 1 118 ? 4.352 0.353 -32.622 1.00 80.94 118 ASN A N 1
ATOM 919 C CA . ASN A 1 118 ? 5.748 -0.059 -32.758 1.00 80.94 118 ASN A CA 1
ATOM 920 C C . ASN A 1 118 ? 6.060 -1.369 -32.005 1.00 80.94 118 ASN A C 1
ATOM 922 O O . ASN A 1 118 ? 7.211 -1.785 -31.940 1.00 80.94 118 ASN A O 1
ATOM 926 N N . GLY A 1 119 ? 5.051 -2.019 -31.411 1.00 80.50 119 GLY A N 1
ATOM 927 C CA . GLY A 1 119 ? 5.194 -3.274 -30.664 1.00 80.50 119 GLY A CA 1
ATOM 928 C C . GLY A 1 119 ? 5.593 -3.117 -29.192 1.00 80.50 119 GLY A C 1
ATOM 929 O O . GLY A 1 119 ? 5.519 -4.099 -28.450 1.00 80.50 119 GLY A O 1
ATOM 930 N N . GLU A 1 120 ? 5.954 -1.907 -28.760 1.00 82.44 120 GLU A N 1
ATOM 931 C CA . GLU A 1 120 ? 6.298 -1.565 -27.373 1.00 82.44 120 GLU A CA 1
ATOM 932 C C . GLU A 1 120 ? 5.063 -1.483 -26.469 1.00 82.44 120 GLU A C 1
ATOM 934 O O . GLU A 1 120 ? 3.947 -1.238 -26.928 1.00 82.44 120 GLU A O 1
ATOM 939 N N . ARG A 1 121 ? 5.240 -1.683 -25.162 1.00 85.50 121 ARG A N 1
ATOM 940 C CA . ARG A 1 121 ? 4.164 -1.532 -24.170 1.00 85.50 121 ARG A CA 1
ATOM 941 C C . ARG A 1 121 ? 3.746 -0.067 -24.063 1.00 85.50 121 ARG A C 1
ATOM 943 O O . ARG A 1 121 ? 4.572 0.830 -24.164 1.00 85.50 121 ARG A O 1
ATOM 950 N N . LEU A 1 122 ? 2.458 0.182 -23.832 1.00 90.25 122 LEU A N 1
ATOM 951 C CA . LEU A 1 122 ? 1.985 1.551 -23.623 1.00 90.25 122 LEU A CA 1
ATOM 952 C C . LEU A 1 122 ? 2.409 2.052 -22.234 1.00 90.25 122 LEU A C 1
ATOM 954 O O . LEU A 1 122 ? 1.976 1.491 -21.222 1.00 90.25 122 LEU A O 1
ATOM 958 N N . GLU A 1 123 ? 3.238 3.094 -22.200 1.00 91.44 123 GLU A N 1
ATOM 959 C CA . GLU A 1 123 ? 3.753 3.708 -20.973 1.00 91.44 123 GLU A CA 1
ATOM 960 C C . GLU A 1 123 ? 2.961 4.960 -20.580 1.00 91.44 123 GLU A C 1
ATOM 962 O O . GLU A 1 123 ? 2.460 5.703 -21.425 1.00 91.44 123 GLU A O 1
ATOM 967 N N . PHE A 1 124 ? 2.859 5.201 -19.275 1.00 93.75 124 PHE A N 1
ATOM 968 C CA . PHE A 1 124 ? 2.136 6.324 -18.696 1.00 93.75 124 PHE A CA 1
ATOM 969 C C . PHE A 1 124 ? 3.054 7.146 -17.787 1.00 93.75 124 PHE A C 1
ATOM 971 O O . PHE A 1 124 ? 3.876 6.580 -17.065 1.00 93.75 124 PHE A O 1
ATOM 978 N N . PRO A 1 125 ? 2.877 8.478 -17.739 1.00 92.31 125 PRO A N 1
ATOM 979 C CA . PRO A 1 125 ? 3.727 9.347 -16.926 1.00 92.31 125 PRO A CA 1
ATOM 980 C C . PRO A 1 125 ? 3.508 9.159 -15.420 1.00 92.31 125 PRO A C 1
ATOM 982 O O . PRO A 1 125 ? 4.393 9.444 -14.623 1.00 92.31 125 PRO A O 1
ATOM 985 N N . THR A 1 126 ? 2.323 8.699 -15.004 1.00 94.69 126 THR A N 1
ATOM 986 C CA . THR A 1 126 ? 1.986 8.502 -13.590 1.00 94.69 126 THR A CA 1
ATOM 987 C C . THR A 1 126 ? 1.172 7.233 -13.381 1.00 94.69 126 THR A C 1
ATOM 989 O O . THR A 1 126 ? 0.422 6.791 -14.258 1.00 94.69 126 THR A O 1
ATOM 992 N N . PHE A 1 127 ? 1.245 6.676 -12.169 1.00 94.62 127 PHE A N 1
ATOM 993 C CA . PHE A 1 127 ? 0.409 5.537 -11.787 1.00 94.62 127 PHE A CA 1
ATOM 994 C C . PHE A 1 127 ? -1.092 5.857 -11.868 1.00 94.62 127 PHE A C 1
ATOM 996 O O . PHE A 1 127 ? -1.890 4.987 -12.206 1.00 94.62 127 PHE A O 1
ATOM 1003 N N . VAL A 1 128 ? -1.487 7.107 -11.603 1.00 95.44 128 VAL A N 1
ATOM 1004 C CA . VAL A 1 128 ? -2.885 7.555 -11.709 1.00 95.44 128 VAL A CA 1
ATOM 1005 C C . VAL A 1 128 ? -3.369 7.487 -13.159 1.00 95.44 128 VAL A C 1
ATOM 1007 O O . VAL A 1 128 ? -4.461 6.974 -13.408 1.00 95.44 128 VAL A O 1
ATOM 1010 N N . ALA A 1 129 ? -2.545 7.923 -14.118 1.00 96.44 129 ALA A N 1
ATOM 1011 C CA . ALA A 1 129 ? -2.861 7.819 -15.541 1.00 96.44 129 ALA A CA 1
ATOM 1012 C C . ALA A 1 129 ? -2.994 6.352 -15.987 1.00 96.44 129 ALA A C 1
ATOM 1014 O O . ALA A 1 129 ? -3.972 6.004 -16.651 1.00 96.44 129 ALA A O 1
ATOM 1015 N N . LEU A 1 130 ? -2.087 5.474 -15.538 1.00 95.94 130 LEU A N 1
ATOM 1016 C CA . LEU A 1 130 ? -2.194 4.031 -15.781 1.00 95.94 130 LEU A CA 1
ATOM 1017 C C . LEU A 1 130 ? -3.479 3.448 -15.172 1.00 95.94 130 LEU A C 1
ATOM 1019 O O . LEU A 1 130 ? -4.185 2.689 -15.830 1.00 95.94 130 LEU A O 1
ATOM 1023 N N . ARG A 1 131 ? -3.819 3.809 -13.929 1.00 95.56 131 ARG A N 1
ATOM 1024 C CA . ARG A 1 131 ? -5.043 3.350 -13.253 1.00 95.56 131 ARG A CA 1
ATOM 1025 C C . ARG A 1 131 ? -6.302 3.774 -14.003 1.00 95.56 131 ARG A C 1
ATOM 1027 O O . ARG A 1 131 ? -7.209 2.959 -14.157 1.00 95.56 131 ARG A O 1
ATOM 1034 N N . HIS A 1 132 ? -6.355 5.020 -14.466 1.00 96.31 132 HIS A N 1
ATOM 1035 C CA . HIS A 1 132 ? -7.467 5.511 -15.271 1.00 96.31 132 HIS A CA 1
ATOM 1036 C C . HIS A 1 132 ? -7.583 4.731 -16.586 1.00 96.31 132 HIS A C 1
ATOM 1038 O O . HIS A 1 132 ? -8.661 4.237 -16.902 1.00 96.31 132 HIS A O 1
ATOM 1044 N N . HIS A 1 133 ? -6.469 4.539 -17.300 1.00 96.12 133 HIS A N 1
ATOM 1045 C CA . HIS A 1 133 ? -6.433 3.745 -18.529 1.00 96.12 133 HIS A CA 1
ATOM 1046 C C . HIS A 1 133 ? -6.897 2.298 -18.316 1.00 96.12 133 HIS A C 1
ATOM 1048 O O . HIS A 1 133 ? -7.739 1.812 -19.063 1.00 96.12 133 HIS A O 1
ATOM 1054 N N . MET A 1 134 ? -6.401 1.616 -17.280 1.00 95.69 134 MET A N 1
ATOM 1055 C CA . MET A 1 134 ? -6.827 0.248 -16.968 1.00 95.69 134 MET A CA 1
ATOM 1056 C C . MET A 1 134 ? -8.338 0.167 -16.716 1.00 95.69 134 MET A C 1
ATOM 1058 O O . MET A 1 134 ? -8.987 -0.779 -17.160 1.00 95.69 134 MET A O 1
ATOM 1062 N N . SER A 1 135 ? -8.909 1.177 -16.054 1.00 95.44 135 SER A N 1
ATOM 1063 C CA . SER A 1 135 ? -10.344 1.222 -15.779 1.00 95.44 135 SER A CA 1
ATOM 1064 C C . SER A 1 135 ? -11.175 1.489 -17.034 1.00 95.44 135 SER A C 1
ATOM 1066 O O . SER A 1 135 ? -12.226 0.877 -17.183 1.00 95.44 135 SER A O 1
ATOM 1068 N N . SER A 1 136 ? -10.744 2.402 -17.909 1.00 95.88 136 SER A N 1
ATOM 1069 C CA . SER A 1 136 ? -11.533 2.829 -19.071 1.00 95.88 136 SER A CA 1
ATOM 1070 C C . SER A 1 136 ? -11.358 1.931 -20.294 1.00 95.88 136 SER A C 1
ATOM 1072 O O . SER A 1 136 ? -12.326 1.675 -20.999 1.00 95.88 136 SER A O 1
ATOM 1074 N N . ALA A 1 137 ? -10.144 1.439 -20.544 1.00 95.62 137 ALA A N 1
ATOM 1075 C CA . ALA A 1 137 ? -9.832 0.626 -21.717 1.00 95.62 137 ALA A CA 1
ATOM 1076 C C . ALA A 1 137 ? -10.004 -0.879 -21.473 1.00 95.62 137 ALA A C 1
ATOM 1078 O O . ALA A 1 137 ? -10.180 -1.638 -22.426 1.00 95.62 137 ALA A O 1
ATOM 1079 N N . HIS A 1 138 ? -9.911 -1.328 -20.217 1.00 95.19 138 HIS A N 1
ATOM 1080 C CA . HIS A 1 138 ? -9.889 -2.756 -19.887 1.00 95.19 138 HIS A CA 1
ATOM 1081 C C . HIS A 1 138 ? -10.914 -3.178 -18.837 1.00 95.19 138 HIS A C 1
ATOM 1083 O O . HIS A 1 138 ? -10.967 -4.360 -18.518 1.00 95.19 138 HIS A O 1
ATOM 1089 N N . GLU A 1 139 ? -11.702 -2.249 -18.282 1.00 95.38 139 GLU A N 1
ATOM 1090 C CA . GLU A 1 139 ? -12.656 -2.531 -17.195 1.00 95.38 139 GLU A CA 1
ATOM 1091 C C . GLU A 1 139 ? -11.993 -3.216 -15.980 1.00 95.38 139 GLU A C 1
ATOM 1093 O O . GLU A 1 139 ? -12.609 -3.967 -15.215 1.00 95.38 139 GLU A O 1
ATOM 1098 N N . LEU A 1 140 ? -10.697 -2.948 -15.798 1.00 95.94 140 LEU A N 1
ATOM 1099 C CA . LEU A 1 140 ? -9.855 -3.527 -14.765 1.00 95.94 140 LEU A CA 1
ATOM 1100 C C . LEU A 1 140 ? -9.427 -2.448 -13.777 1.00 95.94 140 LEU A C 1
ATOM 1102 O O . LEU A 1 140 ? -8.967 -1.369 -14.140 1.00 95.94 140 LEU A O 1
ATOM 1106 N N . THR A 1 141 ? -9.534 -2.760 -12.492 1.00 95.31 141 THR A N 1
ATOM 1107 C CA . THR A 1 141 ? -9.293 -1.811 -11.404 1.00 95.31 141 THR A CA 1
ATOM 1108 C C . THR A 1 141 ? -8.271 -2.351 -10.412 1.00 95.31 141 THR A C 1
ATOM 1110 O O . THR A 1 141 ? -8.126 -3.559 -10.223 1.00 95.31 141 THR A O 1
ATOM 1113 N N . TYR A 1 142 ? -7.536 -1.445 -9.772 1.00 94.94 142 TYR A N 1
ATOM 1114 C CA . TYR A 1 142 ? -6.617 -1.775 -8.684 1.00 94.94 142 TYR A CA 1
ATOM 1115 C C . TYR A 1 142 ? -7.328 -1.630 -7.333 1.00 94.94 142 TYR A C 1
ATOM 1117 O O . TYR A 1 142 ? -8.103 -0.690 -7.136 1.00 94.94 142 TYR A O 1
ATOM 1125 N N . CYS A 1 143 ? -7.032 -2.519 -6.381 1.00 94.44 143 CYS A N 1
ATOM 1126 C CA . CYS A 1 143 ? -7.498 -2.367 -5.003 1.00 94.44 143 CYS A CA 1
ATOM 1127 C C . CYS A 1 143 ? -6.797 -1.170 -4.345 1.00 94.44 143 CYS A C 1
ATOM 1129 O O . CYS A 1 143 ? -5.576 -1.179 -4.224 1.00 94.44 143 CYS A O 1
ATOM 1131 N N . HIS A 1 144 ? -7.560 -0.162 -3.911 1.00 93.94 144 HIS A N 1
ATOM 1132 C CA . HIS A 1 144 ? -7.006 1.047 -3.290 1.00 93.94 144 HIS A CA 1
ATOM 1133 C C . HIS A 1 144 ? -6.269 0.747 -1.971 1.00 93.94 144 HIS A C 1
ATOM 1135 O O . HIS A 1 144 ? -5.181 1.254 -1.736 1.00 93.94 144 HIS A O 1
ATOM 1141 N N . ILE A 1 145 ? -6.791 -0.178 -1.161 1.00 94.25 145 ILE A N 1
ATOM 1142 C CA . ILE A 1 145 ? -6.146 -0.582 0.095 1.00 94.25 145 ILE A CA 1
ATOM 1143 C C . ILE A 1 145 ? -4.773 -1.205 -0.198 1.00 94.25 145 ILE A C 1
ATOM 1145 O O . ILE A 1 145 ? -3.776 -0.838 0.418 1.00 94.25 145 ILE A O 1
ATOM 1149 N N . CYS A 1 146 ? -4.676 -2.093 -1.192 1.00 92.69 146 CYS A N 1
ATOM 1150 C CA . CYS A 1 146 ? -3.386 -2.652 -1.595 1.00 92.69 146 CYS A CA 1
ATOM 1151 C C . CYS A 1 146 ? -2.462 -1.626 -2.260 1.00 92.69 146 CYS A C 1
ATOM 1153 O O . CYS A 1 146 ? -1.243 -1.760 -2.143 1.00 92.69 146 CYS A O 1
ATOM 1155 N N . THR A 1 147 ? -2.998 -0.640 -2.994 1.00 92.94 147 THR A N 1
ATOM 1156 C CA . THR A 1 147 ? -2.143 0.373 -3.631 1.00 92.94 147 THR A CA 1
ATOM 1157 C C . THR A 1 147 ? -1.379 1.192 -2.614 1.00 92.94 147 THR A C 1
ATOM 1159 O O . THR A 1 147 ? -0.204 1.481 -2.847 1.00 92.94 147 THR A O 1
ATOM 1162 N N . ASP A 1 148 ? -2.030 1.465 -1.489 1.00 92.00 148 ASP A N 1
ATOM 1163 C CA . ASP A 1 148 ? -1.545 2.395 -0.479 1.00 92.00 148 ASP A CA 1
ATOM 1164 C C . ASP A 1 148 ? -0.683 1.686 0.574 1.00 92.00 148 ASP A C 1
ATOM 1166 O O . ASP A 1 148 ? 0.243 2.283 1.113 1.00 92.00 148 ASP A O 1
ATOM 1170 N N . ASN A 1 149 ? -0.943 0.398 0.832 1.00 90.88 149 ASN A N 1
ATOM 1171 C CA . ASN A 1 149 ? -0.289 -0.346 1.915 1.00 90.88 149 ASN A CA 1
ATOM 1172 C C . ASN A 1 149 ? 0.765 -1.363 1.444 1.00 90.88 149 ASN A C 1
ATOM 1174 O O . ASN A 1 149 ? 1.578 -1.807 2.254 1.00 90.88 149 ASN A O 1
ATOM 1178 N N . ILE A 1 150 ? 0.787 -1.741 0.157 1.00 90.56 150 ILE A N 1
ATOM 1179 C CA . ILE A 1 150 ? 1.779 -2.688 -0.380 1.00 90.56 150 ILE A CA 1
ATOM 1180 C C . ILE A 1 150 ? 2.739 -1.988 -1.337 1.00 90.56 150 ILE A C 1
ATOM 1182 O O . ILE A 1 150 ? 2.345 -1.397 -2.350 1.00 90.56 150 ILE A O 1
ATOM 1186 N N . ILE A 1 151 ? 4.025 -2.150 -1.038 1.00 90.50 151 ILE A N 1
ATOM 1187 C CA . ILE A 1 151 ? 5.143 -1.633 -1.819 1.00 90.50 151 ILE A CA 1
ATOM 1188 C C . ILE A 1 151 ? 5.436 -2.601 -2.965 1.00 90.50 151 ILE A C 1
ATOM 1190 O O . ILE A 1 151 ? 6.140 -3.596 -2.803 1.00 90.50 151 ILE A O 1
ATOM 1194 N N . LEU A 1 152 ? 4.869 -2.302 -4.130 1.00 91.69 152 LEU A N 1
ATOM 1195 C CA . LEU A 1 152 ? 5.038 -3.073 -5.359 1.00 91.69 152 LEU A CA 1
ATOM 1196 C C . LEU A 1 152 ? 5.369 -2.145 -6.519 1.00 91.69 152 LEU A C 1
ATOM 1198 O O . LEU A 1 152 ? 4.871 -1.016 -6.584 1.00 91.69 152 LEU A O 1
ATOM 1202 N N . PHE A 1 153 ? 6.130 -2.657 -7.486 1.00 92.25 153 PHE A N 1
ATOM 1203 C CA . PHE A 1 153 ? 6.226 -1.991 -8.780 1.00 92.25 153 PHE A CA 1
ATOM 1204 C C . PHE A 1 153 ? 4.849 -1.948 -9.446 1.00 92.25 153 PHE A C 1
ATOM 1206 O O . PHE A 1 153 ? 4.045 -2.871 -9.308 1.00 92.25 153 PHE A O 1
ATOM 1213 N N . SER A 1 154 ? 4.589 -0.921 -10.252 1.00 91.88 154 SER A N 1
ATOM 1214 C CA . SER A 1 154 ? 3.323 -0.775 -10.990 1.00 91.88 154 SER A CA 1
ATOM 1215 C C . SER A 1 154 ? 2.970 -2.020 -11.807 1.00 91.88 154 SER A C 1
ATOM 1217 O O . SER A 1 154 ? 1.819 -2.455 -11.829 1.00 91.88 154 SER A O 1
ATOM 1219 N N . ARG A 1 155 ? 3.988 -2.652 -12.403 1.00 87.69 155 ARG A N 1
ATOM 1220 C CA . ARG A 1 155 ? 3.863 -3.899 -13.165 1.00 87.69 155 ARG A CA 1
ATOM 1221 C C . ARG A 1 155 ? 3.599 -5.145 -12.316 1.00 87.69 155 ARG A C 1
ATOM 1223 O O . ARG A 1 155 ? 3.087 -6.129 -12.829 1.00 87.69 155 ARG A O 1
ATOM 1230 N N . GLU A 1 156 ? 3.888 -5.129 -11.023 1.00 89.50 156 GLU A N 1
ATOM 1231 C CA . GLU A 1 156 ? 3.618 -6.262 -10.125 1.00 89.50 156 GLU A CA 1
ATOM 1232 C C . GLU A 1 156 ? 2.205 -6.206 -9.548 1.00 89.50 156 GLU A C 1
ATOM 1234 O O . GLU A 1 156 ? 1.651 -7.224 -9.141 1.00 89.50 156 GLU A O 1
ATOM 1239 N N . ARG A 1 157 ? 1.577 -5.026 -9.552 1.00 90.94 157 ARG A N 1
ATOM 1240 C CA . ARG A 1 157 ? 0.241 -4.838 -8.986 1.00 90.94 157 ARG A CA 1
ATOM 1241 C C . ARG A 1 157 ? -0.805 -5.645 -9.756 1.00 90.94 157 ARG A C 1
ATOM 1243 O O . ARG A 1 157 ? -0.902 -5.558 -10.984 1.00 90.94 157 ARG A O 1
ATOM 1250 N N . LYS A 1 158 ? -1.607 -6.416 -9.024 1.00 90.50 158 LYS A N 1
ATOM 1251 C CA . LYS A 1 158 ? -2.751 -7.154 -9.567 1.00 90.50 158 LYS A CA 1
ATOM 1252 C C . LYS A 1 158 ? -3.876 -6.195 -9.952 1.00 90.50 158 LYS A C 1
ATOM 1254 O O . LYS A 1 158 ? -4.083 -5.168 -9.307 1.00 90.50 158 LYS A O 1
ATOM 1259 N N . THR A 1 159 ? -4.598 -6.562 -11.001 1.00 93.38 159 THR A N 1
ATOM 1260 C CA . THR A 1 159 ? -5.767 -5.840 -11.508 1.00 93.38 159 THR A CA 1
ATOM 1261 C C . THR A 1 159 ? -6.973 -6.759 -11.486 1.00 93.38 159 THR A C 1
ATOM 1263 O O . THR A 1 159 ? -6.855 -7.938 -11.817 1.00 93.38 159 THR A O 1
ATOM 1266 N N . TYR A 1 160 ? -8.132 -6.218 -11.140 1.00 93.94 160 TYR A N 1
ATOM 1267 C CA . TYR A 1 160 ? -9.340 -6.987 -10.884 1.00 93.94 160 TYR A CA 1
ATOM 1268 C C . TYR A 1 160 ? -10.496 -6.473 -11.731 1.00 93.94 160 TYR A C 1
ATOM 1270 O O . TYR A 1 160 ? -10.674 -5.264 -11.885 1.00 93.94 160 TYR A O 1
ATOM 1278 N N . THR A 1 161 ? -11.335 -7.386 -12.210 1.00 95.38 161 THR A N 1
ATOM 1279 C CA . THR A 1 161 ? -12.689 -7.019 -12.636 1.00 95.38 161 THR A CA 1
ATOM 1280 C C . THR A 1 161 ? -13.501 -6.577 -11.419 1.00 95.38 161 THR A C 1
ATOM 1282 O O . THR A 1 161 ? -13.148 -6.899 -10.280 1.00 95.38 161 THR A O 1
ATOM 1285 N N . ARG A 1 162 ? -14.619 -5.877 -11.635 1.00 93.38 162 ARG A N 1
ATOM 1286 C CA . ARG A 1 162 ? -15.493 -5.404 -10.547 1.00 93.38 162 ARG A CA 1
ATOM 1287 C C . ARG A 1 162 ? -15.835 -6.509 -9.539 1.00 93.38 162 ARG A C 1
ATOM 1289 O O . ARG A 1 162 ? -15.657 -6.334 -8.334 1.00 93.38 162 ARG A O 1
ATOM 1296 N N . ASP A 1 163 ? -16.271 -7.663 -10.030 1.00 93.25 163 ASP A N 1
ATOM 1297 C CA . ASP A 1 163 ? -16.713 -8.766 -9.173 1.00 93.25 163 ASP A CA 1
ATOM 1298 C C . ASP A 1 163 ? -15.527 -9.471 -8.497 1.00 93.25 163 ASP A C 1
ATOM 1300 O O . ASP A 1 163 ? -15.633 -9.928 -7.356 1.00 93.25 163 ASP A O 1
ATOM 1304 N N . ALA A 1 164 ? -14.372 -9.529 -9.172 1.00 93.06 164 ALA A N 1
ATOM 1305 C CA . ALA A 1 164 ? -13.146 -10.045 -8.577 1.00 93.06 164 ALA A CA 1
ATOM 1306 C C . ALA A 1 164 ? -12.630 -9.137 -7.456 1.00 93.06 164 ALA A C 1
ATOM 1308 O O . ALA A 1 164 ? -12.235 -9.656 -6.416 1.00 93.06 164 ALA A O 1
ATOM 1309 N N . LEU A 1 165 ? -12.718 -7.813 -7.615 1.00 94.12 165 LEU A N 1
ATOM 1310 C CA . LEU A 1 165 ? -12.316 -6.855 -6.587 1.00 94.12 165 LEU A CA 1
ATOM 1311 C C . LEU A 1 165 ? -13.197 -6.979 -5.339 1.00 94.12 165 LEU A C 1
ATOM 1313 O O . LEU A 1 165 ? -12.695 -7.015 -4.221 1.00 94.12 165 LEU A O 1
ATOM 1317 N N . GLN A 1 166 ? -14.513 -7.102 -5.518 1.00 93.00 166 GLN A N 1
ATOM 1318 C CA . GLN A 1 166 ? -15.442 -7.286 -4.398 1.00 93.00 166 GLN A CA 1
ATOM 1319 C C . GLN A 1 166 ? -15.203 -8.592 -3.635 1.00 93.00 166 GLN A C 1
ATOM 1321 O O . GLN A 1 166 ? -15.464 -8.669 -2.434 1.00 93.00 166 GLN A O 1
ATOM 1326 N N . ARG A 1 167 ? -14.731 -9.633 -4.325 1.00 92.56 167 ARG A N 1
ATOM 1327 C CA . ARG A 1 167 ? -14.324 -10.890 -3.694 1.00 92.56 167 ARG A CA 1
ATOM 1328 C C . ARG A 1 167 ? -12.995 -10.733 -2.960 1.00 92.56 167 ARG A C 1
ATOM 1330 O O . ARG A 1 167 ? -12.925 -11.087 -1.791 1.00 92.56 167 ARG A O 1
ATOM 1337 N N . HIS A 1 168 ? -12.005 -10.127 -3.614 1.00 93.12 168 HIS A N 1
ATOM 1338 C CA . HIS A 1 168 ? -10.700 -9.810 -3.039 1.00 93.12 168 HIS A CA 1
ATOM 1339 C C . HIS A 1 168 ? -10.840 -9.054 -1.710 1.00 93.12 168 HIS A C 1
ATOM 1341 O O . HIS A 1 168 ? -10.291 -9.465 -0.693 1.00 93.12 168 HIS A O 1
ATOM 1347 N N . ILE A 1 169 ? -11.671 -8.008 -1.685 1.00 91.94 169 ILE A N 1
ATOM 1348 C CA . ILE A 1 169 ? -11.916 -7.197 -0.486 1.00 91.94 169 ILE A CA 1
ATOM 1349 C C . ILE A 1 169 ? -12.576 -8.011 0.638 1.00 91.94 169 ILE A C 1
ATOM 1351 O O . ILE A 1 169 ? -12.260 -7.794 1.804 1.00 91.94 169 ILE A O 1
ATOM 1355 N N . ARG A 1 170 ? -13.499 -8.928 0.321 1.00 90.19 170 ARG A N 1
ATOM 1356 C CA . ARG A 1 170 ? -14.288 -9.654 1.332 1.00 90.19 170 ARG A CA 1
ATOM 1357 C C . ARG A 1 170 ? -13.609 -10.905 1.876 1.00 90.19 170 ARG A C 1
ATOM 1359 O O . ARG A 1 170 ? -13.756 -11.186 3.056 1.00 90.19 170 ARG A O 1
ATOM 1366 N N . SER A 1 171 ? -12.942 -11.667 1.019 1.00 87.06 171 SER A N 1
ATOM 1367 C CA . SER A 1 171 ? -12.448 -13.008 1.348 1.00 87.06 171 SER A CA 1
ATOM 1368 C C . SER A 1 171 ? -11.035 -13.285 0.837 1.00 87.06 171 SER A C 1
ATOM 1370 O O . SER A 1 171 ? -10.562 -14.408 0.969 1.00 87.06 171 SER A O 1
ATOM 1372 N N . GLY A 1 172 ? -10.378 -12.299 0.222 1.00 88.06 172 GLY A N 1
ATOM 1373 C CA . GLY A 1 172 ? -9.063 -12.470 -0.385 1.00 88.06 172 GLY A CA 1
ATOM 1374 C C . GLY A 1 172 ? -9.103 -13.028 -1.805 1.00 88.06 172 GLY A C 1
ATOM 1375 O O . GLY A 1 172 ? -10.166 -13.213 -2.417 1.00 88.06 172 GLY A O 1
ATOM 1376 N N . ASP A 1 173 ? -7.908 -13.265 -2.340 1.00 85.25 173 ASP A N 1
ATOM 1377 C CA . ASP A 1 173 ? -7.710 -13.865 -3.656 1.00 85.25 173 ASP A CA 1
ATOM 1378 C C . ASP A 1 173 ? -7.848 -15.389 -3.592 1.00 85.25 173 ASP A C 1
ATOM 1380 O O . ASP A 1 173 ? -7.534 -16.022 -2.590 1.00 85.25 173 ASP A O 1
ATOM 1384 N N . ARG A 1 174 ? -8.287 -16.008 -4.695 1.00 76.81 174 ARG A N 1
ATOM 1385 C CA . ARG A 1 174 ? -8.371 -17.479 -4.781 1.00 76.81 174 ARG A CA 1
ATOM 1386 C C . ARG A 1 174 ? -6.995 -18.135 -4.877 1.00 76.81 174 ARG A C 1
ATOM 1388 O O . ARG A 1 174 ? -6.839 -19.270 -4.440 1.00 76.81 174 ARG A O 1
ATOM 1395 N N . ASP A 1 175 ? -6.048 -17.420 -5.474 1.00 72.31 175 ASP A N 1
ATOM 1396 C CA . ASP A 1 175 ? -4.722 -17.937 -5.809 1.00 72.31 175 ASP A CA 1
ATOM 1397 C C . ASP A 1 175 ? -3.690 -17.650 -4.702 1.00 72.31 175 ASP A C 1
ATOM 1399 O O . ASP A 1 175 ? -2.683 -18.349 -4.619 1.00 72.31 175 ASP A O 1
ATOM 1403 N N . ASP A 1 176 ? -3.973 -16.693 -3.803 1.00 69.81 176 ASP A N 1
ATOM 1404 C CA . ASP A 1 176 ? -3.080 -16.299 -2.709 1.00 69.81 176 ASP A CA 1
ATOM 1405 C C . ASP A 1 176 ? -3.780 -16.460 -1.350 1.00 69.81 176 ASP A C 1
ATOM 1407 O O . ASP A 1 176 ? -4.585 -15.628 -0.938 1.00 69.81 176 ASP A O 1
ATOM 1411 N N . SER A 1 177 ? -3.414 -17.506 -0.604 1.00 63.59 177 SER A N 1
ATOM 1412 C CA . SER A 1 177 ? -3.901 -17.747 0.767 1.00 63.59 177 SER A CA 1
ATOM 1413 C C . SER A 1 177 ? -3.319 -16.777 1.811 1.00 63.59 177 SER A C 1
ATOM 1415 O O . SER A 1 177 ? -3.687 -16.849 2.986 1.00 63.59 177 SER A O 1
ATOM 1417 N N . SER A 1 178 ? -2.369 -15.918 1.434 1.00 65.56 178 SER A N 1
ATOM 1418 C CA . SER A 1 178 ? -1.634 -15.062 2.371 1.00 65.56 178 SER A CA 1
ATOM 1419 C C . SER A 1 178 ? -2.457 -13.880 2.892 1.00 65.56 178 SER A C 1
ATOM 1421 O O . SER A 1 178 ? -2.222 -13.447 4.016 1.00 65.56 178 SER A O 1
ATOM 1423 N N . LEU A 1 179 ? -3.439 -13.386 2.128 1.00 67.12 179 LEU A N 1
ATOM 1424 C CA . LEU A 1 179 ? -4.352 -12.324 2.562 1.00 67.12 179 LEU A CA 1
ATOM 1425 C C . LEU A 1 179 ? -5.797 -12.832 2.575 1.00 67.12 179 LEU A C 1
ATOM 1427 O O . LEU A 1 179 ? -6.382 -13.080 1.525 1.00 67.12 179 LEU A O 1
ATOM 1431 N N . LYS A 1 180 ? -6.405 -12.913 3.766 1.00 76.88 180 LYS A N 1
ATOM 1432 C CA . LYS A 1 180 ? -7.801 -13.357 3.983 1.00 76.88 180 LYS A CA 1
ATOM 1433 C C . LYS A 1 180 ? -8.857 -12.280 3.649 1.00 76.88 180 LYS A C 1
ATOM 1435 O O . LYS A 1 180 ? -9.981 -12.334 4.139 1.00 76.88 180 LYS A O 1
ATOM 1440 N N . GLY A 1 181 ? -8.507 -11.307 2.807 1.00 87.19 181 GLY A N 1
ATOM 1441 C CA . GLY A 1 181 ? -9.315 -10.121 2.507 1.00 87.19 181 GLY A CA 1
ATOM 1442 C C . GLY A 1 181 ? -9.049 -8.946 3.450 1.00 87.19 181 GLY A C 1
ATOM 1443 O O . GLY A 1 181 ? -8.230 -9.035 4.362 1.00 87.19 181 GLY A O 1
ATOM 1444 N N . HIS A 1 182 ? -9.733 -7.828 3.202 1.00 93.00 182 HIS A N 1
ATOM 1445 C CA . HIS A 1 182 ? -9.575 -6.587 3.960 1.00 93.00 182 HIS A CA 1
ATOM 1446 C C . HIS A 1 182 ? -10.602 -6.512 5.094 1.00 93.00 182 HIS A C 1
ATOM 1448 O O . HIS A 1 182 ? -11.804 -6.348 4.815 1.00 93.00 182 HIS A O 1
ATOM 1454 N N . PRO A 1 183 ? -10.169 -6.629 6.364 1.00 92.75 183 PRO A N 1
ATOM 1455 C CA . PRO A 1 183 ? -11.084 -6.653 7.493 1.00 92.75 183 PRO A CA 1
ATOM 1456 C C . PRO A 1 183 ? -11.829 -5.321 7.613 1.00 92.75 183 PRO A C 1
ATOM 1458 O O . PRO A 1 183 ? -11.247 -4.243 7.477 1.00 92.75 183 PRO A O 1
ATOM 1461 N N . SER A 1 184 ? -13.137 -5.396 7.848 1.00 93.38 184 SER A N 1
ATOM 1462 C CA . SER A 1 184 ? -13.992 -4.229 8.073 1.00 93.38 184 SER A CA 1
ATOM 1463 C C . SER A 1 184 ? -14.033 -3.851 9.549 1.00 93.38 184 SER A C 1
ATOM 1465 O O . SER A 1 184 ? -13.905 -4.714 10.422 1.00 93.38 184 SER A O 1
ATOM 1467 N N . CYS A 1 185 ? -14.244 -2.567 9.836 1.00 92.25 185 CYS A N 1
ATOM 1468 C CA . CYS A 1 185 ? -14.656 -2.156 11.172 1.00 92.25 185 CYS A CA 1
ATOM 1469 C C . CYS A 1 185 ? -16.012 -2.793 11.525 1.00 92.25 185 CYS A C 1
ATOM 1471 O O . CYS A 1 185 ? -16.801 -3.140 10.647 1.00 92.25 185 CYS A O 1
ATOM 1473 N N . LEU A 1 186 ? -16.258 -2.972 12.822 1.00 87.25 186 LEU A N 1
ATOM 1474 C CA . LEU A 1 186 ? -17.529 -3.484 13.340 1.00 87.25 186 LEU A CA 1
ATOM 1475 C C . LEU A 1 186 ? -18.587 -2.383 13.495 1.00 87.25 186 LEU A C 1
ATOM 1477 O O . LEU A 1 186 ? -19.769 -2.697 13.555 1.00 87.25 186 LEU A O 1
ATOM 1481 N N . PHE A 1 187 ? -18.160 -1.120 13.551 1.00 89.06 187 PHE A N 1
ATOM 1482 C CA . PHE A 1 187 ? -19.007 0.031 13.879 1.00 89.06 187 PHE A CA 1
ATOM 1483 C C . PHE A 1 187 ? -19.108 1.054 12.740 1.00 89.06 187 PHE A C 1
ATOM 1485 O O . PHE A 1 187 ? -19.952 1.941 12.779 1.00 89.06 187 PHE A O 1
ATOM 1492 N N . CYS A 1 188 ? -18.236 0.972 11.732 1.00 90.88 188 CYS A N 1
ATOM 1493 C CA . CYS A 1 188 ? -18.248 1.876 10.584 1.00 90.88 188 CYS A CA 1
ATOM 1494 C C . CYS A 1 188 ? -17.940 1.132 9.278 1.00 90.88 188 CYS A C 1
ATOM 1496 O O . CYS A 1 188 ? -17.422 0.014 9.284 1.00 90.88 188 CYS A O 1
ATOM 1498 N N . ASP A 1 189 ? -18.197 1.779 8.142 1.00 90.69 189 ASP A N 1
ATOM 1499 C CA . ASP A 1 189 ? -18.039 1.176 6.810 1.00 90.69 189 ASP A CA 1
ATOM 1500 C C . ASP A 1 189 ? -16.588 1.166 6.287 1.00 90.69 189 ASP A C 1
ATOM 1502 O O . ASP A 1 189 ? -16.336 0.952 5.097 1.00 90.69 189 ASP A O 1
ATOM 1506 N N . GLN A 1 190 ? -15.601 1.393 7.159 1.00 91.88 190 GLN A N 1
ATOM 1507 C CA . GLN A 1 190 ? -14.190 1.394 6.777 1.00 91.88 190 GLN A CA 1
ATOM 1508 C C . GLN A 1 190 ? -13.616 -0.025 6.709 1.00 91.88 190 GLN A C 1
ATOM 1510 O O . GLN A 1 190 ? -13.961 -0.912 7.495 1.00 91.88 190 GLN A O 1
ATOM 1515 N N . ARG A 1 191 ? -12.690 -0.230 5.769 1.00 93.88 191 ARG A N 1
ATOM 1516 C CA . ARG A 1 191 ? -11.926 -1.471 5.605 1.00 93.88 191 ARG A CA 1
ATOM 1517 C C . ARG A 1 191 ? -10.438 -1.188 5.681 1.00 93.88 191 ARG A C 1
ATOM 1519 O O . ARG A 1 191 ? -9.975 -0.157 5.203 1.00 93.88 191 ARG A O 1
ATOM 1526 N N . PHE A 1 192 ? -9.705 -2.133 6.250 1.00 94.31 192 PHE A N 1
ATOM 1527 C CA . PHE A 1 192 ? -8.292 -1.979 6.566 1.00 94.31 192 PHE A CA 1
ATOM 1528 C C . PHE A 1 192 ? -7.443 -2.997 5.825 1.00 94.31 192 PHE A C 1
ATOM 1530 O O . PHE A 1 192 ? -7.947 -3.980 5.283 1.00 94.31 192 PHE A O 1
ATOM 1537 N N . PHE A 1 193 ? -6.139 -2.741 5.782 1.00 92.06 193 PHE A N 1
ATOM 1538 C CA . PHE A 1 193 ? -5.206 -3.636 5.119 1.00 92.06 193 PHE A CA 1
ATOM 1539 C C . PHE A 1 193 ? -5.137 -5.001 5.810 1.00 92.06 193 PHE A C 1
ATOM 1541 O O . PHE A 1 193 ? -5.293 -6.023 5.144 1.00 92.06 193 PHE A O 1
ATOM 1548 N N . ASP A 1 194 ? -5.006 -4.988 7.135 1.00 90.75 194 ASP A N 1
ATOM 1549 C CA . ASP A 1 194 ? -4.932 -6.152 8.012 1.00 90.75 194 ASP A CA 1
ATOM 1550 C C . ASP A 1 194 ? -5.674 -5.890 9.341 1.00 90.75 194 ASP A C 1
ATOM 1552 O O . ASP A 1 194 ? -6.303 -4.842 9.553 1.00 90.75 194 ASP A O 1
ATOM 1556 N N . GLU A 1 195 ? -5.621 -6.866 10.247 1.00 89.75 195 GLU A N 1
ATOM 1557 C CA . GLU A 1 195 ? -6.236 -6.761 11.569 1.00 89.75 195 GLU A CA 1
ATOM 1558 C C . GLU A 1 195 ? -5.539 -5.750 12.490 1.00 89.75 195 GLU A C 1
ATOM 1560 O O . GLU A 1 195 ? -6.215 -5.164 13.334 1.00 89.75 195 GLU A O 1
ATOM 1565 N N . GLU A 1 196 ? -4.241 -5.488 12.316 1.00 91.25 196 GLU A N 1
ATOM 1566 C CA . GLU A 1 196 ? -3.479 -4.527 13.122 1.00 91.25 196 GLU A CA 1
ATOM 1567 C C . GLU A 1 196 ? -3.905 -3.084 12.819 1.00 91.25 196 GLU A C 1
ATOM 1569 O O . GLU A 1 196 ? -4.125 -2.287 13.735 1.00 91.25 196 GLU A O 1
ATOM 1574 N N . PHE A 1 197 ? -4.081 -2.740 11.541 1.00 92.19 197 PHE A N 1
ATOM 1575 C CA . PHE A 1 197 ? -4.622 -1.451 11.112 1.00 92.19 197 PHE A CA 1
ATOM 1576 C C . PHE A 1 197 ? -6.058 -1.269 11.587 1.00 92.19 197 PHE A C 1
ATOM 1578 O O . PHE A 1 197 ? -6.388 -0.208 12.122 1.00 92.19 197 PHE A O 1
ATOM 1585 N N . ARG A 1 198 ? -6.897 -2.307 11.454 1.00 93.06 198 ARG A N 1
ATOM 1586 C CA . ARG A 1 198 ? -8.263 -2.274 11.993 1.00 93.06 198 ARG A CA 1
ATOM 1587 C C . ARG A 1 198 ? -8.246 -2.037 13.498 1.00 93.06 198 ARG A C 1
ATOM 1589 O O . ARG A 1 198 ? -8.997 -1.209 13.999 1.00 93.06 198 ARG A O 1
ATOM 1596 N N . TYR A 1 199 ? -7.391 -2.743 14.223 1.00 90.62 199 TYR A N 1
ATOM 1597 C CA . TYR A 1 199 ? -7.285 -2.614 15.667 1.00 90.62 199 TYR A CA 1
ATOM 1598 C C . TYR A 1 199 ? -6.816 -1.220 16.100 1.00 90.62 199 TYR A C 1
ATOM 1600 O O . TYR A 1 199 ? -7.385 -0.628 17.016 1.00 90.62 199 TYR A O 1
ATOM 1608 N N . ARG A 1 200 ? -5.832 -0.651 15.397 1.00 92.25 200 ARG A N 1
ATOM 1609 C CA . ARG A 1 200 ? -5.378 0.729 15.614 1.00 92.25 200 ARG A CA 1
ATOM 1610 C C . ARG A 1 200 ? -6.498 1.742 15.381 1.00 92.25 200 ARG A C 1
ATOM 1612 O O . ARG A 1 200 ? -6.600 2.708 16.128 1.00 92.25 200 ARG A O 1
ATOM 1619 N N . HIS A 1 201 ? -7.335 1.512 14.372 1.00 92.81 201 HIS A N 1
ATOM 1620 C CA . HIS A 1 201 ? -8.528 2.317 14.136 1.00 92.81 201 HIS A CA 1
ATOM 1621 C C . HIS A 1 201 ? -9.540 2.181 15.280 1.00 92.81 201 HIS A C 1
ATOM 1623 O O . HIS A 1 201 ? -9.967 3.196 15.818 1.00 92.81 201 HIS A O 1
ATOM 1629 N N . LEU A 1 202 ? -9.855 0.956 15.717 1.00 90.69 202 LEU A N 1
ATOM 1630 C CA . LEU A 1 202 ? -10.764 0.716 16.844 1.00 90.69 202 LEU A CA 1
ATOM 1631 C C . LEU A 1 202 ? -10.311 1.438 18.121 1.00 90.69 202 LEU A C 1
ATOM 1633 O O . LEU A 1 202 ? -11.113 2.090 18.774 1.00 90.69 202 LEU A O 1
ATOM 1637 N N . ARG A 1 203 ? -9.011 1.393 18.430 1.00 88.62 203 ARG A N 1
ATOM 1638 C CA . ARG A 1 203 ? -8.399 2.092 19.575 1.00 88.62 203 ARG A CA 1
ATOM 1639 C C . ARG A 1 203 ? -8.498 3.615 19.513 1.00 88.62 203 ARG A C 1
ATOM 1641 O O . ARG A 1 203 ? -8.399 4.257 20.553 1.00 88.62 203 ARG A O 1
ATOM 1648 N N . LYS A 1 204 ? -8.593 4.185 18.312 1.00 89.81 204 LYS A N 1
ATOM 1649 C CA . LYS A 1 204 ? -8.540 5.632 18.095 1.00 89.81 204 LYS A CA 1
ATOM 1650 C C . LYS A 1 204 ? -9.927 6.246 17.922 1.00 89.81 204 LYS A C 1
ATOM 1652 O O . LYS A 1 204 ? -10.172 7.330 18.434 1.00 89.81 204 LYS A O 1
ATOM 1657 N N . GLU A 1 205 ? -10.800 5.568 17.185 1.00 88.88 205 GLU A N 1
ATOM 1658 C CA . GLU A 1 205 ? -12.080 6.117 16.726 1.00 88.88 205 GLU A CA 1
ATOM 1659 C C . GLU A 1 205 ? -13.286 5.551 17.496 1.00 88.88 205 GLU A C 1
ATOM 1661 O O . GLU A 1 205 ? -14.385 6.087 17.376 1.00 88.88 205 GLU A O 1
ATOM 1666 N N . HIS A 1 206 ? -13.108 4.486 18.291 1.00 90.31 206 HIS A N 1
ATOM 1667 C CA . HIS A 1 206 ? -14.197 3.833 19.024 1.00 90.31 206 HIS A CA 1
ATOM 1668 C C . HIS A 1 206 ? -13.943 3.765 20.533 1.00 90.31 206 HIS A C 1
ATOM 1670 O O . HIS A 1 206 ? -12.807 3.757 21.009 1.00 90.31 206 HIS A O 1
ATOM 1676 N N . PHE A 1 207 ? -15.036 3.722 21.295 1.00 88.69 207 PHE A N 1
ATOM 1677 C CA . PHE A 1 207 ? -15.004 3.723 22.754 1.00 88.69 207 PHE A CA 1
ATOM 1678 C C . PHE A 1 207 ? -14.633 2.340 23.295 1.00 88.69 207 PHE A C 1
ATOM 1680 O O . PHE A 1 207 ? -15.079 1.323 22.772 1.00 88.69 207 PHE A O 1
ATOM 1687 N N . PHE A 1 208 ? -13.857 2.286 24.373 1.00 88.75 208 PHE A N 1
ATOM 1688 C CA . PHE A 1 208 ? -13.534 1.053 25.095 1.00 88.75 208 PHE A CA 1
ATOM 1689 C C . PHE A 1 208 ? -13.435 1.338 26.596 1.00 88.75 208 PHE A C 1
ATOM 1691 O O . PHE A 1 208 ? -13.246 2.481 27.011 1.00 88.75 208 PHE A O 1
ATOM 1698 N N . CYS A 1 209 ? -13.575 0.299 27.420 1.00 87.38 209 CYS A N 1
ATOM 1699 C CA . CYS A 1 209 ? -13.443 0.423 28.868 1.00 87.38 209 CYS A CA 1
ATOM 1700 C C . CYS A 1 209 ? -11.983 0.228 29.294 1.00 87.38 209 CYS A C 1
ATOM 1702 O O . CYS A 1 209 ? -11.445 -0.878 29.208 1.00 87.38 209 CYS A O 1
ATOM 1704 N N . GLN A 1 210 ? -11.356 1.288 29.806 1.00 83.81 210 GLN A N 1
ATOM 1705 C CA . GLN A 1 210 ? -9.964 1.243 30.261 1.00 83.81 210 GLN A CA 1
ATOM 1706 C C . GLN A 1 210 ? -9.783 0.378 31.521 1.00 83.81 210 GLN A C 1
ATOM 1708 O O . GLN A 1 210 ? -8.765 -0.292 31.667 1.00 83.81 210 GLN A O 1
ATOM 1713 N N . PHE A 1 211 ? -10.779 0.328 32.412 1.00 85.00 211 PHE A N 1
ATOM 1714 C CA . PHE A 1 211 ? -10.706 -0.481 33.635 1.00 85.00 211 PHE A CA 1
ATOM 1715 C C . PHE A 1 211 ? -10.674 -1.977 33.320 1.00 85.00 211 PHE A C 1
ATOM 1717 O O . PHE A 1 211 ? -9.768 -2.694 33.743 1.00 85.00 211 PHE A O 1
ATOM 1724 N N . CYS A 1 212 ? -11.611 -2.439 32.493 1.00 84.50 212 CYS A N 1
ATOM 1725 C CA . CYS A 1 212 ? -11.651 -3.828 32.054 1.00 84.50 212 CYS A CA 1
ATOM 1726 C C . CYS A 1 212 ? -10.402 -4.252 31.273 1.00 84.50 212 CYS A C 1
ATOM 1728 O O . CYS A 1 212 ? -10.020 -5.424 31.321 1.00 84.50 212 CYS A O 1
ATOM 1730 N N . GLU A 1 213 ? -9.779 -3.313 30.557 1.00 84.50 213 GLU A N 1
ATOM 1731 C CA . GLU A 1 213 ? -8.501 -3.533 29.892 1.00 84.50 213 GLU A CA 1
ATOM 1732 C C . GLU A 1 213 ? -7.381 -3.757 30.916 1.00 84.50 213 GLU A C 1
ATOM 1734 O O . GLU A 1 213 ? -6.665 -4.753 30.826 1.00 84.50 213 GLU A O 1
ATOM 1739 N N . THR A 1 214 ? -7.264 -2.884 31.923 1.00 83.69 214 THR A N 1
ATOM 1740 C CA . THR A 1 214 ? -6.232 -3.004 32.968 1.00 83.69 214 THR A CA 1
ATOM 1741 C C . THR A 1 214 ? -6.384 -4.257 33.829 1.00 83.69 214 THR A C 1
ATOM 1743 O O . THR A 1 214 ? -5.390 -4.828 34.265 1.00 83.69 214 THR A O 1
ATOM 1746 N N . GLU A 1 215 ? -7.617 -4.723 34.037 1.00 80.31 215 GLU A N 1
ATOM 1747 C CA . GLU A 1 215 ? -7.913 -5.942 34.796 1.00 80.31 215 GLU A CA 1
ATOM 1748 C C . GLU A 1 215 ? -7.779 -7.229 33.964 1.00 80.31 215 GLU A C 1
ATOM 1750 O O . GLU A 1 215 ? -7.920 -8.327 34.502 1.00 80.31 215 GLU A O 1
ATOM 1755 N N . GLY A 1 216 ? -7.555 -7.119 32.649 1.00 76.31 216 GLY A N 1
ATOM 1756 C CA . GLY A 1 216 ? -7.437 -8.260 31.737 1.00 76.31 216 GLY A CA 1
ATOM 1757 C C . GLY A 1 216 ? -8.740 -9.037 31.492 1.00 76.31 216 GLY A C 1
ATOM 1758 O O . GLY A 1 216 ? -8.707 -10.082 30.845 1.00 76.31 216 GLY A O 1
ATOM 1759 N N . LYS A 1 217 ? -9.890 -8.554 31.982 1.00 67.06 217 LYS A N 1
ATOM 1760 C CA . LYS A 1 217 ? -11.187 -9.257 31.896 1.00 67.06 217 LYS A CA 1
ATOM 1761 C C . LYS A 1 217 ? -11.895 -9.057 30.554 1.00 67.06 217 LYS A C 1
ATOM 1763 O O . LYS A 1 217 ? -12.506 -9.994 30.049 1.00 67.06 217 LYS A O 1
ATOM 1768 N N . HIS A 1 218 ? -11.792 -7.864 29.961 1.00 68.31 218 HIS A N 1
ATOM 1769 C CA . HIS A 1 218 ? -12.388 -7.550 28.653 1.00 68.31 218 HIS A CA 1
ATOM 1770 C C . HIS A 1 218 ? -11.422 -6.755 27.773 1.00 68.31 218 HIS A C 1
ATOM 1772 O O . HIS A 1 218 ? -11.692 -5.625 27.366 1.00 68.31 218 HIS A O 1
ATOM 1778 N N . MET A 1 219 ? -10.269 -7.354 27.472 1.00 70.00 219 MET A N 1
ATOM 1779 C CA . MET A 1 219 ? -9.353 -6.785 26.487 1.00 70.00 219 MET A CA 1
ATOM 1780 C C . MET A 1 219 ? -9.984 -6.826 25.090 1.00 70.00 219 MET A C 1
ATOM 1782 O O . MET A 1 219 ? -10.596 -7.822 24.706 1.00 70.00 219 MET A O 1
ATOM 1786 N N . ASN A 1 220 ? -9.802 -5.752 24.318 1.00 72.00 220 ASN A N 1
ATOM 1787 C CA . ASN A 1 220 ? -10.267 -5.629 22.929 1.00 72.00 220 ASN A CA 1
ATOM 1788 C C . ASN A 1 220 ? -11.796 -5.617 22.752 1.00 72.00 220 ASN A C 1
ATOM 1790 O O . ASN A 1 220 ? -12.290 -5.957 21.674 1.00 72.00 220 ASN A O 1
ATOM 1794 N N . VAL A 1 221 ? -12.540 -5.213 23.786 1.00 82.56 221 VAL A N 1
ATOM 1795 C CA . VAL A 1 221 ? -13.980 -4.946 23.690 1.00 82.56 221 VAL A CA 1
ATOM 1796 C C . VAL A 1 221 ? -14.196 -3.460 23.431 1.00 82.56 221 VAL A C 1
ATOM 1798 O O . VAL A 1 221 ? -13.736 -2.608 24.190 1.00 82.56 221 VAL A O 1
ATOM 1801 N N . PHE A 1 222 ? -14.901 -3.172 22.343 1.00 88.19 222 PHE A N 1
ATOM 1802 C CA . PHE A 1 222 ? -15.206 -1.823 21.885 1.00 88.19 222 PHE A CA 1
ATOM 1803 C C . PHE A 1 222 ? -16.723 -1.614 21.864 1.00 88.19 222 PHE A C 1
ATOM 1805 O O . PHE A 1 222 ? -17.480 -2.575 21.710 1.00 88.19 222 PHE A O 1
ATOM 1812 N N . PHE A 1 223 ? -17.144 -0.362 21.992 1.00 86.81 223 PHE A N 1
ATOM 1813 C CA . PHE A 1 223 ? -18.536 0.074 22.037 1.00 86.81 223 PHE A CA 1
ATOM 1814 C C . PHE A 1 223 ? -18.818 1.049 20.891 1.00 86.81 223 PHE A C 1
ATOM 1816 O O . PHE A 1 223 ? -17.959 1.866 20.539 1.00 86.81 223 PHE A O 1
ATOM 1823 N N . GLU A 1 224 ? -20.023 0.975 20.321 1.00 80.56 224 GLU A N 1
ATOM 1824 C CA . GLU A 1 224 ? -20.410 1.791 19.164 1.00 80.56 224 GLU A CA 1
ATOM 1825 C C . GLU A 1 224 ? -20.538 3.268 19.552 1.00 80.56 224 GLU A C 1
ATOM 1827 O O . GLU A 1 224 ? -20.114 4.158 18.814 1.00 80.56 224 GLU A O 1
ATOM 1832 N N . GLY A 1 225 ? -21.067 3.529 20.749 1.00 85.81 225 GLY A N 1
ATOM 1833 C CA . GLY A 1 225 ? -21.292 4.880 21.244 1.00 85.81 225 GLY A CA 1
ATOM 1834 C C . GLY A 1 225 ? -21.103 5.027 22.747 1.00 85.81 225 GLY A C 1
ATOM 1835 O O . GLY A 1 225 ? -21.128 4.066 23.516 1.00 85.81 225 GLY A O 1
ATOM 1836 N N . HIS A 1 226 ? -20.976 6.283 23.176 1.00 84.75 226 HIS A N 1
ATOM 1837 C CA . HIS A 1 226 ? -20.797 6.647 24.582 1.00 84.75 226 HIS A CA 1
ATOM 1838 C C . HIS A 1 226 ? -21.908 6.091 25.492 1.00 84.75 226 HIS A C 1
ATOM 1840 O O . HIS A 1 226 ? -21.639 5.673 26.613 1.00 84.75 226 HIS A O 1
ATOM 1846 N N . ALA A 1 227 ? -23.153 6.027 25.008 1.00 86.31 227 ALA A N 1
ATOM 1847 C CA . ALA A 1 227 ? -24.277 5.494 25.779 1.00 86.31 227 ALA A CA 1
ATOM 1848 C C . ALA A 1 227 ? -24.082 4.019 26.184 1.00 86.31 227 ALA A C 1
ATOM 1850 O O . ALA A 1 227 ? -24.413 3.646 27.310 1.00 86.31 227 ALA A O 1
ATOM 1851 N N . GLU A 1 228 ? -23.512 3.197 25.300 1.00 86.06 228 GLU A N 1
ATOM 1852 C CA . GLU A 1 228 ? -23.227 1.786 25.582 1.00 86.06 228 GLU A CA 1
ATOM 1853 C C . GLU A 1 228 ? -22.085 1.639 26.587 1.00 86.06 228 GLU A C 1
ATOM 1855 O O . GLU A 1 228 ? -22.189 0.843 27.520 1.00 86.06 228 GLU A O 1
ATOM 1860 N N . LEU A 1 229 ? -21.040 2.465 26.461 1.00 87.44 229 LEU A N 1
ATOM 1861 C CA . LEU A 1 229 ? -19.946 2.507 27.431 1.00 87.44 229 LEU A CA 1
ATOM 1862 C C . LEU A 1 229 ? -20.452 2.897 28.829 1.00 87.44 229 LEU A C 1
ATOM 1864 O O . LEU A 1 229 ? -20.084 2.270 29.818 1.00 87.44 229 LEU A O 1
ATOM 1868 N N . VAL A 1 230 ? -21.342 3.889 28.923 1.00 85.81 230 VAL A N 1
ATOM 1869 C CA . VAL A 1 230 ? -21.959 4.282 30.200 1.00 85.81 230 VAL A CA 1
ATOM 1870 C C . VAL A 1 230 ? -22.835 3.161 30.764 1.00 85.81 230 VAL A C 1
ATOM 1872 O O . VAL A 1 230 ? -22.838 2.948 31.974 1.00 85.81 230 VAL A O 1
ATOM 1875 N N . SER A 1 231 ? -23.565 2.426 29.919 1.00 87.44 231 SER A N 1
ATOM 1876 C CA . SER A 1 231 ? -24.323 1.247 30.364 1.00 87.44 231 SER A CA 1
ATOM 1877 C C . SER A 1 231 ? -23.393 0.176 30.931 1.00 87.44 231 SER A C 1
ATOM 1879 O O . SER A 1 231 ? -23.639 -0.340 32.017 1.00 87.44 231 SER A O 1
ATOM 1881 N N . HIS A 1 232 ? -22.272 -0.084 30.257 1.00 88.88 232 HIS A N 1
ATOM 1882 C CA . HIS A 1 232 ? -21.242 -0.991 30.749 1.00 88.88 232 HIS A CA 1
ATOM 1883 C C . HIS A 1 232 ? -20.661 -0.522 32.093 1.00 88.88 232 HIS A C 1
ATOM 1885 O O . HIS A 1 232 ? -20.506 -1.327 33.011 1.00 88.88 232 HIS A O 1
ATOM 1891 N N . TYR A 1 233 ? -20.414 0.782 32.257 1.00 87.06 233 TYR A N 1
ATOM 1892 C CA . TYR A 1 233 ? -19.972 1.334 33.536 1.00 87.06 233 TYR A CA 1
ATOM 1893 C C . TYR A 1 233 ? -21.001 1.173 34.658 1.00 87.06 233 TYR A C 1
ATOM 1895 O O . TYR A 1 233 ? -20.593 0.993 35.796 1.00 87.06 233 TYR A O 1
ATOM 1903 N N . LYS A 1 234 ? -22.310 1.189 34.370 1.00 85.75 234 LYS A N 1
ATOM 1904 C CA . LYS A 1 234 ? -23.358 0.928 35.378 1.00 85.75 234 LYS A CA 1
ATOM 1905 C C . LYS A 1 234 ? -23.394 -0.525 35.840 1.00 85.75 234 LYS A C 1
ATOM 1907 O O . LYS A 1 234 ? -23.728 -0.784 36.990 1.00 85.75 234 LYS A O 1
ATOM 1912 N N . GLU A 1 235 ? -23.126 -1.460 34.934 1.00 86.00 235 GLU A N 1
ATOM 1913 C CA . GLU A 1 235 ? -23.265 -2.896 35.200 1.00 86.00 235 GLU A CA 1
ATOM 1914 C C . GLU A 1 235 ? -22.007 -3.503 35.825 1.00 86.00 235 GLU A C 1
ATOM 1916 O O . GLU A 1 235 ? -22.102 -4.377 36.687 1.00 86.00 235 GLU A O 1
ATOM 1921 N N . HIS A 1 236 ? -20.832 -3.044 35.393 1.00 84.06 236 HIS A N 1
ATOM 1922 C CA . HIS A 1 236 ? -19.554 -3.671 35.731 1.00 84.06 236 HIS A CA 1
ATOM 1923 C C . HIS A 1 236 ? -18.599 -2.769 36.520 1.00 84.06 236 HIS A C 1
ATOM 1925 O O . HIS A 1 236 ? -17.592 -3.265 37.024 1.00 84.06 236 HIS A O 1
ATOM 1931 N N . HIS A 1 237 ? -18.905 -1.476 36.653 1.00 88.69 237 HIS A N 1
ATOM 1932 C CA . HIS A 1 237 ? -18.070 -0.496 37.349 1.00 88.69 237 HIS A CA 1
ATOM 1933 C C . HIS A 1 237 ? -18.898 0.380 38.301 1.00 88.69 237 HIS A C 1
ATOM 1935 O O . HIS A 1 237 ? -20.094 0.172 38.499 1.00 88.69 237 HIS A O 1
ATOM 1941 N N . PHE A 1 238 ? -18.243 1.344 38.947 1.00 86.12 238 PHE A N 1
ATOM 1942 C CA . PHE A 1 238 ? -18.873 2.239 39.913 1.00 86.12 238 PHE A CA 1
ATOM 1943 C C . PHE A 1 238 ? -18.932 3.659 39.347 1.00 86.12 238 PHE A C 1
ATOM 1945 O O . PHE A 1 238 ? -17.897 4.299 39.174 1.00 86.12 238 PHE A O 1
ATOM 1952 N N . LEU A 1 239 ? -20.133 4.162 39.056 1.00 86.06 239 LEU A N 1
ATOM 1953 C CA . LEU A 1 239 ? -20.345 5.540 38.601 1.00 86.06 239 LEU A CA 1
ATOM 1954 C C . LEU A 1 239 ? -20.585 6.490 39.772 1.00 86.06 239 LEU A C 1
ATOM 1956 O O . LEU A 1 239 ? -21.117 6.106 40.812 1.00 86.06 239 LEU A O 1
ATOM 1960 N N . CYS A 1 240 ? -20.208 7.750 39.579 1.00 85.12 240 CYS A N 1
ATOM 1961 C CA . CYS A 1 240 ? -20.516 8.814 40.521 1.00 85.12 240 CYS A CA 1
ATOM 1962 C C . CYS A 1 240 ? -21.920 9.392 40.269 1.00 85.12 240 CYS A C 1
ATOM 1964 O O . CYS A 1 240 ? -22.239 9.778 39.145 1.00 85.12 240 CYS A O 1
ATOM 1966 N N . ASP A 1 241 ? -22.738 9.493 41.321 1.00 82.69 241 ASP A N 1
ATOM 1967 C CA . ASP A 1 241 ? -24.122 9.988 41.237 1.00 82.69 241 ASP A CA 1
ATOM 1968 C C . ASP A 1 241 ? -24.251 11.523 41.286 1.00 82.69 241 ASP A C 1
ATOM 1970 O O . ASP A 1 241 ? -25.339 12.051 41.054 1.00 82.69 241 ASP A O 1
ATOM 1974 N N . PHE A 1 242 ? -23.168 12.258 41.565 1.00 82.50 242 PHE A N 1
ATOM 1975 C CA . PHE A 1 242 ? -23.183 13.725 41.555 1.00 82.50 242 PHE A CA 1
ATOM 1976 C C . PHE A 1 242 ? -23.391 14.260 40.130 1.00 82.50 242 PHE A C 1
ATOM 1978 O O . PHE A 1 242 ? -22.712 13.823 39.205 1.00 82.50 242 PHE A O 1
ATOM 1985 N N . GLU A 1 243 ? -24.297 15.228 39.948 1.00 78.88 243 GLU A N 1
ATOM 1986 C CA . GLU A 1 243 ? -24.734 15.721 38.627 1.00 78.88 243 GLU A CA 1
ATOM 1987 C C . GLU A 1 243 ? -23.577 16.205 37.730 1.00 78.88 243 GLU A C 1
ATOM 1989 O O . GLU A 1 243 ? -23.552 15.915 36.531 1.00 78.88 243 GLU A O 1
ATOM 1994 N N . GLU A 1 244 ? -22.565 16.858 38.306 1.00 78.00 244 GLU A N 1
ATOM 1995 C CA . GLU A 1 244 ? -21.367 17.303 37.578 1.00 78.00 244 GLU A CA 1
ATOM 1996 C C . GLU A 1 244 ? -20.529 16.112 37.080 1.00 78.00 244 GLU A C 1
ATOM 1998 O O . GLU A 1 244 ? -20.156 16.037 35.909 1.00 78.00 244 GLU A O 1
ATOM 2003 N N . CYS A 1 245 ? -20.290 15.122 37.942 1.00 77.94 245 CYS A N 1
ATOM 2004 C CA . CYS A 1 245 ? -19.506 13.927 37.623 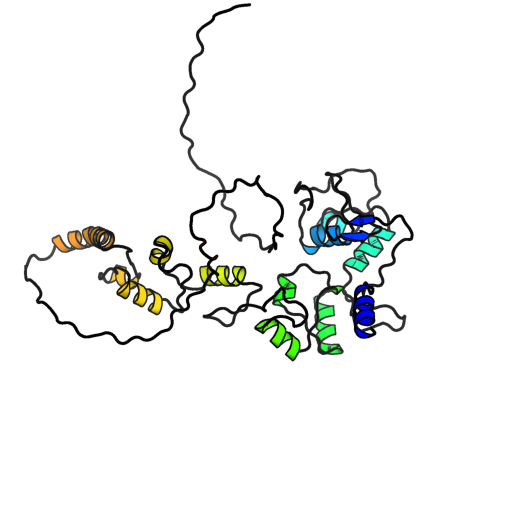1.00 77.94 245 CYS A CA 1
ATOM 2005 C C . CYS A 1 245 ? -20.246 12.975 36.675 1.00 77.94 245 CYS A C 1
ATOM 2007 O O . CYS A 1 245 ? -19.632 12.336 35.822 1.00 77.94 245 CYS A O 1
ATOM 2009 N N . LYS A 1 246 ? -21.570 12.907 36.807 1.00 76.44 246 LYS A N 1
ATOM 2010 C CA . LYS A 1 246 ? -22.470 12.104 35.983 1.00 76.44 246 LYS A CA 1
ATOM 2011 C C . LYS A 1 246 ? -22.573 12.653 34.565 1.00 76.44 246 LYS A C 1
ATOM 2013 O O . LYS A 1 246 ? -22.557 11.871 33.617 1.00 76.44 246 LYS A O 1
ATOM 2018 N N . THR A 1 247 ? -22.599 13.979 34.414 1.00 74.25 247 THR A N 1
ATOM 2019 C CA . THR A 1 247 ? -22.531 14.647 33.103 1.00 74.25 247 THR A CA 1
ATOM 2020 C C . THR A 1 247 ? -21.194 14.368 32.412 1.00 74.25 247 THR A C 1
ATOM 2022 O O . THR A 1 247 ? -21.158 14.141 31.206 1.00 74.25 247 THR A O 1
ATOM 2025 N N . MET A 1 248 ? -20.107 14.311 33.186 1.00 70.50 248 MET A N 1
ATOM 2026 C CA . MET A 1 248 ? -18.760 14.001 32.695 1.00 70.50 248 MET A CA 1
ATOM 2027 C C . MET A 1 248 ? -18.480 12.494 32.539 1.00 70.50 248 MET A C 1
ATOM 2029 O O . MET A 1 248 ? -17.420 12.128 32.037 1.00 70.50 248 MET A O 1
ATOM 2033 N N . GLY A 1 249 ? -19.397 11.615 32.961 1.00 71.06 249 GLY A N 1
ATOM 2034 C CA . GLY A 1 249 ? -19.250 10.161 32.842 1.00 71.06 249 GLY A CA 1
ATOM 2035 C C . GLY A 1 249 ? -18.143 9.554 33.714 1.00 71.06 249 GLY A C 1
ATOM 2036 O O . GLY A 1 249 ? -17.550 8.549 33.324 1.00 71.06 249 GLY A O 1
ATOM 2037 N N . ILE A 1 250 ? -17.841 10.149 34.875 1.00 80.38 250 ILE A N 1
ATOM 2038 C CA . ILE A 1 250 ? -16.765 9.679 35.762 1.00 80.38 250 ILE A CA 1
ATOM 2039 C C . ILE A 1 250 ? -17.133 8.315 36.371 1.00 80.38 250 ILE A C 1
ATOM 2041 O O . ILE A 1 250 ? -18.113 8.194 37.114 1.00 80.38 250 ILE A O 1
ATOM 2045 N N . ALA A 1 251 ? -16.310 7.307 36.076 1.00 85.25 251 ALA A N 1
ATOM 2046 C CA . ALA A 1 251 ? -16.429 5.929 36.550 1.00 85.25 251 ALA A CA 1
ATOM 2047 C C . ALA A 1 251 ? -15.159 5.479 37.291 1.00 85.25 251 ALA A C 1
ATOM 2049 O O . ALA A 1 251 ? -14.077 6.019 37.067 1.00 85.25 251 ALA A O 1
ATOM 2050 N N . PHE A 1 252 ? -15.296 4.468 38.149 1.00 85.38 252 PHE A N 1
ATOM 2051 C CA . PHE A 1 252 ? -14.225 3.896 38.965 1.00 85.38 252 PHE A CA 1
ATOM 2052 C C . PHE A 1 252 ? -14.207 2.371 38.849 1.00 85.38 252 PHE A C 1
ATOM 2054 O O . PHE A 1 252 ? -15.262 1.734 38.779 1.00 85.38 252 PHE A O 1
ATOM 2061 N N . SER A 1 253 ? -13.010 1.777 38.885 1.00 85.12 253 SER A N 1
ATOM 2062 C CA . SER A 1 253 ? -12.830 0.318 38.890 1.00 85.12 253 SER A CA 1
ATOM 2063 C C . SER A 1 253 ? -13.394 -0.322 40.159 1.00 85.12 253 SER A C 1
ATOM 2065 O O . SER A 1 253 ? -14.036 -1.364 40.078 1.00 85.12 253 SER A O 1
ATOM 2067 N N . ASN A 1 254 ? -13.222 0.326 41.318 1.00 85.62 254 ASN A N 1
ATOM 2068 C CA . ASN A 1 254 ? -13.598 -0.215 42.623 1.00 85.62 254 ASN A CA 1
ATOM 2069 C C . ASN A 1 254 ? -14.411 0.767 43.480 1.00 85.62 254 ASN A C 1
ATOM 2071 O O . ASN A 1 254 ? -14.267 1.987 43.399 1.00 85.62 254 ASN A O 1
ATOM 2075 N N . GLN A 1 255 ? -15.211 0.217 44.400 1.00 84.69 255 GLN A N 1
ATOM 2076 C CA . GLN A 1 255 ? -16.050 1.006 45.308 1.00 84.69 255 GLN A CA 1
ATOM 2077 C C . GLN A 1 255 ? -15.240 1.888 46.275 1.00 84.69 255 GLN A C 1
ATOM 2079 O O . GLN A 1 255 ? -15.736 2.913 46.739 1.00 84.69 255 GLN A O 1
ATOM 2084 N N . VAL A 1 256 ? -14.006 1.493 46.605 1.00 85.62 256 VAL A N 1
ATOM 2085 C CA . VAL A 1 256 ? -13.115 2.274 47.480 1.00 85.62 256 VAL A CA 1
ATOM 2086 C C . VAL A 1 256 ? -12.747 3.602 46.820 1.00 85.62 256 VAL A C 1
ATOM 2088 O O . VAL A 1 256 ? -12.867 4.645 47.458 1.00 85.62 256 VAL A O 1
ATOM 2091 N N . ASP A 1 257 ? -12.394 3.573 45.535 1.00 86.81 257 ASP A N 1
ATOM 2092 C CA . ASP A 1 257 ? -11.999 4.766 44.783 1.00 86.81 257 ASP A CA 1
ATOM 2093 C C . ASP A 1 257 ? -13.185 5.712 44.581 1.00 86.81 257 ASP A C 1
ATOM 2095 O O . ASP A 1 257 ? -13.046 6.922 44.766 1.00 86.81 257 ASP A O 1
ATOM 2099 N N . LEU A 1 258 ? -14.380 5.160 44.323 1.00 87.25 258 LEU A N 1
ATOM 2100 C CA . LEU A 1 258 ? -15.615 5.944 44.307 1.00 87.25 258 LEU A CA 1
ATOM 2101 C C . LEU A 1 258 ? -15.839 6.644 45.656 1.00 87.25 258 LEU A C 1
ATOM 2103 O O . LEU A 1 258 ? -16.099 7.843 45.692 1.00 87.25 258 LEU A O 1
ATOM 2107 N N . LYS A 1 259 ? -15.720 5.921 46.777 1.00 84.12 259 LYS A N 1
ATOM 2108 C CA . LYS A 1 259 ? -15.914 6.506 48.113 1.00 84.12 259 LYS A CA 1
ATOM 2109 C C . LYS A 1 259 ? -14.904 7.614 48.396 1.00 84.12 259 LYS A C 1
ATOM 2111 O O . LYS A 1 259 ? -15.307 8.661 48.888 1.00 84.12 259 LYS A O 1
ATOM 2116 N N . LEU A 1 260 ? -13.629 7.415 48.052 1.00 85.94 260 LEU A N 1
ATOM 2117 C CA . LEU A 1 260 ? -12.584 8.438 48.179 1.00 85.94 260 LEU A CA 1
ATOM 2118 C C . LEU A 1 260 ? -12.901 9.681 47.339 1.00 85.94 260 LEU A C 1
ATOM 2120 O O . LEU A 1 260 ? -12.765 10.800 47.830 1.00 85.94 260 LEU A O 1
ATOM 2124 N N . HIS A 1 261 ? -13.391 9.493 46.113 1.00 84.44 261 HIS A N 1
ATOM 2125 C CA . HIS A 1 261 ? -13.834 10.586 45.252 1.00 84.44 261 HIS A CA 1
ATOM 2126 C C . HIS A 1 261 ? -15.051 11.338 45.810 1.00 84.44 261 HIS A C 1
ATOM 2128 O O . HIS A 1 261 ? -15.161 12.540 45.602 1.00 84.44 261 HIS A O 1
ATOM 2134 N N . GLN A 1 262 ? -15.946 10.670 46.541 1.00 83.00 262 GLN A N 1
ATOM 2135 C CA . GLN A 1 262 ? -17.133 11.286 47.143 1.00 83.00 262 GLN A CA 1
ATOM 2136 C C . GLN A 1 262 ? -16.837 12.070 48.434 1.00 83.00 262 GLN A C 1
ATOM 2138 O O . GLN A 1 262 ? -17.665 12.892 48.831 1.00 83.00 262 GLN A O 1
ATOM 2143 N N . VAL A 1 263 ? -15.690 11.860 49.099 1.00 80.38 263 VAL A N 1
ATOM 2144 C CA . VAL A 1 263 ? -15.352 12.540 50.371 1.00 80.38 263 VAL A CA 1
ATOM 2145 C C . VAL A 1 263 ? -15.349 14.074 50.254 1.00 80.38 263 VAL A C 1
ATOM 2147 O O . VAL A 1 263 ? -15.973 14.715 51.101 1.00 80.38 263 VAL A O 1
ATOM 2150 N N . PRO A 1 264 ? -14.728 14.702 49.236 1.00 73.50 264 PRO A N 1
ATOM 2151 C CA . PRO A 1 264 ? -14.739 16.157 49.080 1.00 73.50 264 PRO A CA 1
ATOM 2152 C C . PRO A 1 264 ? -16.152 16.717 48.877 1.00 73.50 264 PRO A C 1
ATOM 2154 O O . PRO A 1 264 ? -16.507 17.723 49.487 1.00 73.50 264 PRO A O 1
ATOM 2157 N N . PHE A 1 265 ? -16.987 16.032 48.088 1.00 66.50 265 PHE A N 1
ATOM 2158 C CA . PHE A 1 265 ? -18.382 16.426 47.858 1.00 66.50 265 PHE A CA 1
ATOM 2159 C C . PHE A 1 265 ? -19.252 16.215 49.103 1.00 66.50 265 PHE A C 1
ATOM 2161 O O . PHE A 1 265 ? -20.118 17.029 49.407 1.00 66.50 265 PHE A O 1
ATOM 2168 N N . SER A 1 266 ? -18.982 15.162 49.875 1.00 60.03 266 SER A N 1
ATOM 2169 C CA . SER A 1 266 ? -19.663 14.902 51.147 1.00 60.03 266 SER A CA 1
ATOM 2170 C C . SER A 1 266 ? -19.290 15.949 52.198 1.00 60.03 266 SER A C 1
ATOM 2172 O O . SER A 1 266 ? -20.168 16.461 52.885 1.00 60.03 266 SER A O 1
ATOM 2174 N N . ASN A 1 267 ? -18.015 16.344 52.280 1.00 54.75 267 ASN A N 1
ATOM 2175 C CA . ASN A 1 267 ? -17.563 17.423 53.164 1.00 54.75 267 ASN A CA 1
ATOM 2176 C C . ASN A 1 267 ? -18.104 18.800 52.743 1.00 54.75 267 ASN A C 1
ATOM 2178 O O . ASN A 1 267 ? -18.327 19.643 53.609 1.00 54.75 267 ASN A O 1
ATOM 2182 N N . ALA A 1 268 ? -18.389 19.016 51.454 1.00 49.41 268 ALA A N 1
ATOM 2183 C CA . ALA A 1 268 ? -19.126 20.194 50.995 1.00 49.41 268 ALA A CA 1
ATOM 2184 C C . ALA A 1 268 ? -20.608 20.166 51.432 1.00 49.41 268 ALA A C 1
ATOM 2186 O O . ALA A 1 268 ? -21.173 21.210 51.756 1.00 49.41 268 ALA A O 1
ATOM 2187 N N . ILE A 1 269 ? -21.224 18.979 51.529 1.00 46.66 269 ILE A N 1
ATOM 2188 C CA . ILE A 1 269 ? -22.588 18.797 52.063 1.00 46.66 269 ILE A CA 1
ATOM 2189 C C . ILE A 1 269 ? -22.637 18.857 53.601 1.00 46.66 269 ILE A C 1
ATOM 2191 O O . ILE A 1 269 ? -23.671 19.212 54.165 1.00 46.66 269 ILE A O 1
ATOM 2195 N N . PHE A 1 270 ? -21.528 18.639 54.314 1.00 40.56 270 PHE A N 1
ATOM 2196 C CA . PHE A 1 270 ? -21.496 18.752 55.782 1.00 40.56 270 PHE A CA 1
ATOM 2197 C C . PHE A 1 270 ? -21.761 20.169 56.328 1.00 40.56 270 PHE A C 1
ATOM 2199 O O . PHE A 1 270 ? -21.992 20.315 57.529 1.00 40.56 270 PHE A O 1
ATOM 2206 N N . HIS A 1 271 ? -21.817 21.202 55.478 1.00 41.44 271 HIS A N 1
ATOM 2207 C CA . HIS A 1 271 ? -22.309 22.523 55.879 1.00 41.44 271 HIS A CA 1
ATOM 2208 C C . HIS A 1 271 ? -23.832 22.697 55.791 1.00 41.44 271 HIS A C 1
ATOM 2210 O O . HIS A 1 271 ? -24.350 23.669 56.341 1.00 41.44 271 HIS A O 1
ATOM 2216 N N . LEU A 1 272 ? -24.579 21.770 55.184 1.00 41.56 272 LEU A N 1
ATOM 2217 C CA . LEU A 1 272 ? -26.035 21.864 55.093 1.00 41.56 272 LEU A CA 1
ATOM 2218 C C . LEU A 1 272 ? -26.698 20.507 55.366 1.00 41.56 272 LEU A C 1
ATOM 2220 O O . LEU A 1 272 ? -26.889 19.672 54.492 1.00 41.56 272 LEU A O 1
ATOM 2224 N N . THR A 1 273 ? -27.171 20.390 56.608 1.00 35.47 273 THR A N 1
ATOM 2225 C CA . THR A 1 273 ? -28.253 19.511 57.087 1.00 35.47 273 THR A CA 1
ATOM 2226 C C . THR A 1 273 ? -27.908 18.066 57.475 1.00 35.47 273 THR A C 1
ATOM 2228 O O . THR A 1 273 ? -27.994 17.106 56.722 1.00 35.47 273 THR A O 1
ATOM 2231 N N . ARG A 1 274 ? -27.667 17.926 58.784 1.00 40.06 274 ARG A N 1
ATOM 2232 C CA . ARG A 1 274 ? -27.955 16.751 59.615 1.00 40.06 274 ARG A CA 1
ATOM 2233 C C . ARG A 1 274 ? -29.447 16.393 59.535 1.00 40.06 274 ARG A C 1
ATOM 2235 O O . ARG A 1 274 ? -30.263 17.199 59.979 1.00 40.06 274 ARG A O 1
ATOM 2242 N N . ARG A 1 275 ? -29.789 15.175 59.100 1.00 36.03 275 ARG A N 1
ATOM 2243 C CA . ARG A 1 275 ? -30.870 14.341 59.673 1.00 36.03 275 ARG A CA 1
ATOM 2244 C C . ARG A 1 275 ? -30.815 12.916 59.118 1.00 36.03 275 ARG A C 1
ATOM 2246 O O . ARG A 1 275 ? -30.734 12.706 57.917 1.00 36.03 275 ARG A O 1
ATOM 2253 N N . GLU A 1 276 ? -30.825 11.968 60.046 1.00 42.38 276 GLU A N 1
ATOM 2254 C CA . GLU A 1 276 ? -30.727 10.526 59.834 1.00 42.38 276 GLU A CA 1
ATOM 2255 C C . GLU A 1 276 ? -32.045 9.913 59.344 1.00 42.38 276 GLU A C 1
ATOM 2257 O O . GLU A 1 276 ? -33.130 10.358 59.723 1.00 42.38 276 GLU A O 1
ATOM 2262 N N . GLY A 1 277 ? -31.932 8.828 58.579 1.00 33.25 277 GLY A N 1
ATOM 2263 C CA . GLY A 1 277 ? -33.003 7.867 58.319 1.00 33.25 277 GLY A CA 1
ATOM 2264 C C . GLY A 1 277 ? -32.475 6.687 57.486 1.00 33.25 277 GLY A C 1
ATOM 2265 O O . GLY A 1 277 ? -31.769 6.932 56.508 1.00 33.25 277 GLY A O 1
ATOM 2266 N N . PRO A 1 278 ? -32.753 5.419 57.846 1.00 46.31 278 PRO A N 1
ATOM 2267 C CA . PRO A 1 278 ? -32.264 4.257 57.100 1.00 46.31 278 PRO A CA 1
ATOM 2268 C C . PRO A 1 278 ? -33.203 3.913 55.926 1.00 46.31 278 PRO A C 1
ATOM 2270 O O . PRO A 1 278 ? -34.422 4.003 56.100 1.00 46.31 278 PRO A O 1
ATOM 2273 N N . PRO A 1 279 ? -32.705 3.481 54.748 1.00 43.16 279 PRO A N 1
ATOM 2274 C CA . PRO A 1 279 ? -33.581 3.011 53.683 1.00 43.16 279 PRO A CA 1
ATOM 2275 C C . PRO A 1 279 ? -33.897 1.505 53.815 1.00 43.16 279 PRO A C 1
ATOM 2277 O O . PRO A 1 279 ? -33.112 0.751 54.400 1.00 43.16 279 PRO A O 1
ATOM 2280 N N . PRO A 1 280 ? -35.045 1.057 53.273 1.00 39.84 280 PRO A N 1
ATOM 2281 C CA . PRO A 1 280 ? -35.524 -0.317 53.367 1.00 39.84 280 PRO A CA 1
ATOM 2282 C C . PRO A 1 280 ? -34.902 -1.238 52.305 1.00 39.84 280 PRO A C 1
ATOM 2284 O O . PRO A 1 280 ? -34.429 -0.804 51.256 1.00 39.84 280 PRO A O 1
ATOM 2287 N N . SER A 1 281 ? -34.954 -2.539 52.580 1.00 39.62 281 SER A N 1
ATOM 2288 C CA . SER A 1 281 ? -34.609 -3.638 51.678 1.00 39.62 281 SER A CA 1
ATOM 2289 C C . SER A 1 281 ? -35.595 -3.760 50.505 1.00 39.62 281 SER A C 1
ATOM 2291 O O . SER A 1 281 ? -36.808 -3.673 50.694 1.00 39.62 281 SER A O 1
ATOM 2293 N N . ALA A 1 282 ? -35.077 -4.014 49.297 1.00 40.50 282 ALA A N 1
ATOM 2294 C CA . ALA A 1 282 ? -35.867 -4.292 48.093 1.00 40.50 282 ALA A CA 1
ATOM 2295 C C . ALA A 1 282 ? -35.567 -5.700 47.521 1.00 40.50 282 ALA A C 1
ATOM 2297 O O . ALA A 1 282 ? -34.482 -6.233 47.768 1.00 40.50 282 ALA A O 1
ATOM 2298 N N . PRO A 1 283 ? -36.518 -6.322 46.791 1.00 38.62 283 PRO A N 1
ATOM 2299 C CA . PRO A 1 283 ? -36.504 -7.746 46.460 1.00 38.62 283 PRO A CA 1
ATOM 2300 C C . PRO A 1 283 ? -35.902 -8.067 45.079 1.00 38.62 283 PRO A C 1
ATOM 2302 O O . PRO A 1 283 ? -35.833 -7.226 44.188 1.00 38.62 283 PRO A O 1
ATOM 2305 N N . ASN A 1 284 ? -35.515 -9.336 44.912 1.00 39.00 284 ASN A N 1
ATOM 2306 C CA . ASN A 1 284 ? -35.042 -9.955 43.668 1.00 39.00 284 ASN A CA 1
ATOM 2307 C C . ASN A 1 284 ? -36.141 -10.069 42.596 1.00 39.00 284 ASN A C 1
ATOM 2309 O O . ASN A 1 284 ? -37.219 -10.564 42.914 1.00 39.00 284 ASN A O 1
ATOM 2313 N N . LEU A 1 285 ? -35.813 -9.773 41.327 1.00 35.06 285 LEU A N 1
ATOM 2314 C CA . LEU A 1 285 ? -36.436 -10.324 40.104 1.00 35.06 285 LEU A CA 1
ATOM 2315 C C . LEU A 1 285 ? -35.415 -10.296 38.930 1.00 35.06 285 LEU A C 1
ATOM 2317 O O . LEU A 1 285 ? -34.503 -9.470 38.945 1.00 35.06 285 LEU A O 1
ATOM 2321 N N . PRO A 1 286 ? -35.516 -11.210 37.939 1.00 33.81 286 PRO A N 1
ATOM 2322 C CA . PRO A 1 286 ? -34.408 -11.591 37.059 1.00 33.81 286 PRO A CA 1
ATOM 2323 C C . PRO A 1 286 ? -34.282 -10.729 35.791 1.00 33.81 286 PRO A C 1
ATOM 2325 O O . PRO A 1 286 ? -35.277 -10.325 35.191 1.00 33.81 286 PRO A O 1
ATOM 2328 N N . VAL A 1 287 ? -33.040 -10.518 35.340 1.00 34.47 287 VAL A N 1
ATOM 2329 C CA . VAL A 1 287 ? -32.695 -9.820 34.090 1.00 34.47 287 VAL A CA 1
ATOM 2330 C C . VAL A 1 287 ? -32.678 -10.802 32.913 1.00 34.47 287 VAL A C 1
ATOM 2332 O O . VAL A 1 287 ? -32.006 -11.833 32.950 1.00 34.47 287 VAL A O 1
ATOM 2335 N N . ALA A 1 288 ? -33.415 -10.463 31.853 1.00 37.84 288 ALA A N 1
ATOM 2336 C CA . ALA A 1 288 ? -33.38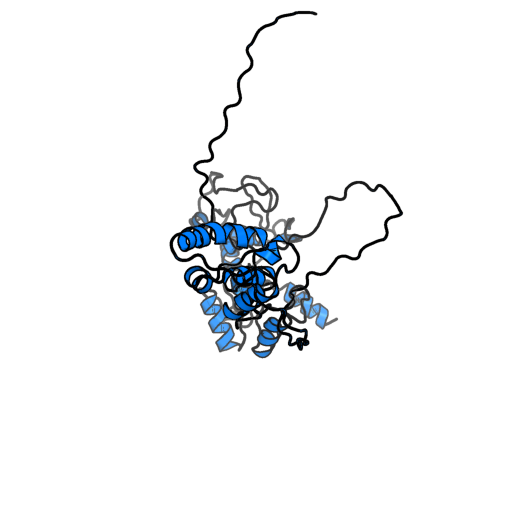4 -11.137 30.560 1.00 37.84 288 ALA A CA 1
ATOM 2337 C C . ALA A 1 288 ? -32.221 -10.618 29.693 1.00 37.84 288 ALA A C 1
ATOM 2339 O O . ALA A 1 288 ? -31.977 -9.417 29.598 1.00 37.84 288 ALA A O 1
ATOM 2340 N N . ARG A 1 289 ? -31.523 -11.550 29.041 1.00 34.16 289 ARG A N 1
ATOM 2341 C CA . ARG A 1 289 ? -30.307 -11.359 28.236 1.00 34.16 289 ARG A CA 1
ATOM 2342 C C . ARG A 1 289 ? -30.633 -10.826 26.832 1.00 34.16 289 ARG A C 1
ATOM 2344 O O . ARG A 1 289 ? -31.470 -11.417 26.149 1.00 34.16 289 ARG A O 1
ATOM 2351 N N . ARG A 1 290 ? -29.925 -9.793 26.353 1.00 41.56 290 ARG A N 1
ATOM 2352 C CA . ARG A 1 290 ? -29.794 -9.479 24.914 1.00 41.56 290 ARG A CA 1
ATOM 2353 C C . ARG A 1 290 ? -28.368 -9.059 24.564 1.00 41.56 290 ARG A C 1
ATOM 2355 O O . ARG A 1 290 ? -27.763 -8.241 25.242 1.00 41.56 290 ARG A O 1
ATOM 2362 N N . GLU A 1 291 ? -27.857 -9.681 23.509 1.00 43.19 291 GLU A N 1
ATOM 2363 C CA . GLU A 1 291 ? -26.463 -9.684 23.074 1.00 43.19 291 GLU A CA 1
ATOM 2364 C C . GLU A 1 291 ? -26.223 -8.655 21.966 1.00 43.19 291 GLU A C 1
ATOM 2366 O O . GLU A 1 291 ? -26.869 -8.736 20.923 1.00 43.19 291 GLU A O 1
ATOM 2371 N N . LYS A 1 292 ? -25.251 -7.756 22.171 1.00 37.72 292 LYS A N 1
ATOM 2372 C CA . LYS A 1 292 ? -24.399 -7.150 21.129 1.00 37.72 292 LYS A CA 1
ATOM 2373 C C . LYS A 1 292 ? -23.044 -6.768 21.740 1.00 37.72 292 LYS A C 1
ATOM 2375 O O . LYS A 1 292 ? -22.727 -5.602 21.910 1.00 37.72 292 LYS A O 1
ATOM 2380 N N . ILE A 1 293 ? -22.259 -7.771 22.124 1.00 43.25 293 ILE A N 1
ATOM 2381 C CA . ILE A 1 293 ? -20.870 -7.598 22.570 1.00 43.25 293 ILE A CA 1
ATOM 2382 C C . ILE A 1 293 ? -20.010 -8.327 21.547 1.00 43.25 293 ILE A C 1
ATOM 2384 O O . ILE A 1 293 ? -20.144 -9.540 21.381 1.00 43.25 293 ILE A O 1
ATOM 2388 N N . ALA A 1 294 ? -19.160 -7.600 20.826 1.00 45.91 294 ALA A N 1
ATOM 2389 C CA . ALA A 1 294 ? -18.235 -8.213 19.884 1.00 45.91 294 ALA A CA 1
ATOM 2390 C C . ALA A 1 294 ? -16.907 -8.511 20.589 1.00 45.91 294 ALA A C 1
ATOM 2392 O O . ALA A 1 294 ? -16.122 -7.611 20.881 1.00 45.91 294 ALA A O 1
ATOM 2393 N N . LEU A 1 295 ? -16.665 -9.795 20.854 1.00 41.94 295 LEU A N 1
ATOM 2394 C CA . LEU A 1 295 ? -15.377 -10.304 21.312 1.00 41.94 295 LEU A CA 1
ATOM 2395 C C . LEU A 1 295 ? -14.492 -10.563 20.085 1.00 41.94 295 LEU A C 1
ATOM 2397 O O . LEU A 1 295 ? -14.785 -11.455 19.288 1.00 41.94 295 LEU A O 1
ATOM 2401 N N . VAL A 1 296 ? -13.404 -9.812 19.920 1.00 41.09 296 VAL A N 1
ATOM 2402 C CA . VAL A 1 296 ? -12.365 -10.168 18.941 1.00 41.09 296 VAL A CA 1
ATOM 2403 C C . VAL A 1 296 ? -11.479 -11.237 19.583 1.00 41.09 296 VAL A C 1
ATOM 2405 O O . VAL A 1 296 ? -10.707 -10.942 20.491 1.00 41.09 296 VAL A O 1
ATOM 2408 N N . GLN A 1 297 ? -11.630 -12.491 19.150 1.00 37.06 297 GLN A N 1
ATOM 2409 C CA . GLN A 1 297 ? -10.818 -13.605 19.642 1.00 37.06 297 GLN A CA 1
ATOM 2410 C C . GLN A 1 297 ? -9.397 -13.549 19.072 1.00 37.06 297 GLN A C 1
ATOM 2412 O O . GLN A 1 297 ? -9.205 -13.392 17.870 1.00 37.06 297 GLN A O 1
ATOM 2417 N N . GLN A 1 298 ? -8.414 -13.753 19.944 1.00 41.53 298 GLN A N 1
ATOM 2418 C CA . GLN A 1 298 ? -7.061 -14.150 19.575 1.00 41.53 298 GLN A CA 1
ATOM 2419 C C . GLN A 1 298 ? -6.980 -15.680 19.688 1.00 41.53 298 GLN A C 1
ATOM 2421 O O . GLN A 1 298 ? -7.434 -16.238 20.688 1.00 41.53 298 GLN A O 1
ATOM 2426 N N . GLU A 1 299 ? -6.433 -16.369 18.680 1.00 33.59 299 GLU A N 1
ATOM 2427 C CA . GLU A 1 299 ? -6.216 -17.821 18.742 1.00 33.59 299 GLU A CA 1
ATOM 2428 C C . GLU A 1 299 ? -5.350 -18.171 19.967 1.00 33.59 299 GLU A C 1
ATOM 2430 O O . GLU A 1 299 ? -4.190 -17.765 20.071 1.00 33.59 299 GLU A O 1
ATOM 2435 N N . GLN A 1 300 ? -5.925 -18.919 20.913 1.00 33.81 300 GLN A N 1
ATOM 2436 C CA . GLN A 1 300 ? -5.192 -19.492 22.039 1.00 33.81 300 GLN A CA 1
ATOM 2437 C C . GLN A 1 300 ? -4.333 -20.662 21.550 1.00 33.81 300 GLN A C 1
ATOM 2439 O O . GLN A 1 300 ? -4.825 -21.598 20.919 1.00 33.81 300 GLN A O 1
ATOM 2444 N N . ALA A 1 301 ? -3.041 -20.630 21.878 1.00 32.12 301 ALA A N 1
ATOM 2445 C CA . ALA A 1 301 ? -2.158 -21.774 21.693 1.00 32.12 301 ALA A CA 1
ATOM 2446 C C . ALA A 1 301 ? -2.596 -22.944 22.604 1.00 32.12 301 ALA A C 1
ATOM 2448 O O . ALA A 1 301 ? -2.992 -22.704 23.748 1.00 32.12 301 ALA A O 1
ATOM 2449 N N . PRO A 1 302 ? -2.514 -24.207 22.145 1.00 31.98 302 PRO A N 1
ATOM 2450 C CA . PRO A 1 302 ? -2.969 -25.351 22.929 1.00 31.98 302 PRO A CA 1
ATOM 2451 C C . PRO A 1 302 ? -2.073 -25.593 24.153 1.00 31.98 302 PRO A C 1
ATOM 2453 O O . PRO A 1 302 ? -0.848 -25.673 24.040 1.00 31.98 302 PRO A O 1
ATOM 2456 N N . SER A 1 303 ? -2.694 -25.762 25.322 1.00 33.34 303 SER A N 1
ATOM 2457 C CA . SER A 1 303 ? -2.036 -26.166 26.567 1.00 33.34 303 SER A CA 1
ATOM 2458 C C . SER A 1 303 ? -1.609 -27.637 26.502 1.00 33.34 303 SER A C 1
ATOM 2460 O O . SER A 1 303 ? -2.453 -28.518 26.325 1.00 33.34 303 SER A O 1
ATOM 2462 N N . ARG A 1 304 ? -0.312 -27.918 26.670 1.00 33.44 304 ARG A N 1
ATOM 2463 C CA . ARG A 1 304 ? 0.214 -29.279 26.880 1.00 33.44 304 ARG A CA 1
ATOM 2464 C C . ARG A 1 304 ? 0.305 -29.600 28.383 1.00 33.44 304 ARG A C 1
ATOM 2466 O O . ARG A 1 304 ? 0.625 -28.690 29.147 1.00 33.44 304 ARG A O 1
ATOM 2473 N N . PRO A 1 305 ? 0.070 -30.855 28.812 1.00 31.17 305 PRO A N 1
ATOM 2474 C CA . PRO A 1 305 ? 0.273 -31.266 30.199 1.00 31.17 305 PRO A CA 1
ATOM 2475 C C . PRO A 1 305 ? 1.761 -31.243 30.565 1.00 31.17 305 PRO A C 1
ATOM 2477 O O . PRO A 1 305 ? 2.618 -31.574 29.743 1.00 31.17 305 PRO A O 1
ATOM 2480 N N . ALA A 1 306 ? 2.052 -30.843 31.800 1.00 36.03 306 ALA A N 1
ATOM 2481 C CA . ALA A 1 306 ? 3.394 -30.787 32.356 1.00 36.03 306 ALA A CA 1
ATOM 2482 C C . ALA A 1 306 ? 3.815 -32.173 32.857 1.00 36.03 306 ALA A C 1
ATOM 2484 O O . ALA A 1 306 ? 3.417 -32.541 33.950 1.00 36.03 306 ALA A O 1
ATOM 2485 N N . GLU A 1 307 ? 4.582 -32.917 32.056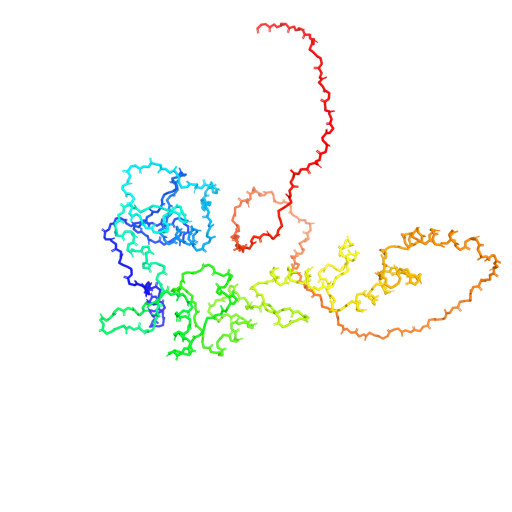 1.00 36.06 307 GLU A N 1
ATOM 2486 C CA . GLU A 1 307 ? 5.485 -33.996 32.501 1.00 36.06 307 GLU A CA 1
ATOM 2487 C C . GLU A 1 307 ? 6.226 -34.584 31.284 1.00 36.06 307 GLU A C 1
ATOM 2489 O O . GLU A 1 307 ? 5.836 -35.612 30.754 1.00 36.06 307 GLU A O 1
ATOM 2494 N N . GLU A 1 308 ? 7.267 -33.896 30.795 1.00 29.11 308 GLU A N 1
ATOM 2495 C CA . GLU A 1 308 ? 8.470 -34.514 30.197 1.00 29.11 308 GLU A CA 1
ATOM 2496 C C . GLU A 1 308 ? 9.510 -33.415 29.922 1.00 29.11 308 GLU A C 1
ATOM 2498 O O . GLU A 1 308 ? 9.310 -32.531 29.086 1.00 29.11 308 GLU A O 1
ATOM 2503 N N . PHE A 1 309 ? 10.616 -33.422 30.665 1.00 26.62 309 PHE A N 1
ATOM 2504 C CA . PHE A 1 309 ? 11.707 -32.462 30.500 1.00 26.62 309 PHE A CA 1
ATOM 2505 C C . PHE A 1 309 ? 12.749 -33.067 29.552 1.00 26.62 309 PHE A C 1
ATOM 2507 O O . PHE A 1 309 ? 13.512 -33.945 29.946 1.00 26.62 309 PHE A O 1
ATOM 2514 N N . VAL A 1 310 ? 12.805 -32.589 28.307 1.00 29.77 310 VAL A N 1
ATOM 2515 C CA . VAL A 1 310 ? 13.939 -32.834 27.403 1.00 29.77 310 VAL A CA 1
ATOM 2516 C C . VAL A 1 310 ? 14.594 -31.493 27.102 1.00 29.77 310 VAL A C 1
ATOM 2518 O O . VAL A 1 310 ? 13.997 -30.612 26.483 1.00 29.77 310 VAL A O 1
ATOM 2521 N N . VAL A 1 311 ? 15.830 -31.326 27.567 1.00 30.53 311 VAL A N 1
ATOM 2522 C CA . VAL A 1 311 ? 16.655 -30.151 27.275 1.00 30.53 311 VAL A CA 1
ATOM 2523 C C . VAL A 1 311 ? 17.127 -30.244 25.824 1.00 30.53 311 VAL A C 1
ATOM 2525 O O . VAL A 1 311 ? 17.893 -31.141 25.478 1.00 30.53 311 VAL A O 1
ATOM 2528 N N . VAL A 1 312 ? 16.687 -29.307 24.979 1.00 28.72 312 VAL A N 1
ATOM 2529 C CA . VAL A 1 312 ? 17.182 -29.138 23.603 1.00 28.72 312 VAL A CA 1
ATOM 2530 C C . VAL A 1 312 ? 17.800 -27.736 23.466 1.00 28.72 312 VAL A C 1
ATOM 2532 O O . VAL A 1 312 ? 17.176 -26.769 23.910 1.00 28.72 312 VAL A O 1
ATOM 2535 N N . PRO A 1 313 ? 19.008 -27.584 22.884 1.00 26.58 313 PRO A N 1
ATOM 2536 C CA . PRO A 1 313 ? 19.676 -26.289 22.751 1.00 26.58 313 PRO A CA 1
ATOM 2537 C C . PRO A 1 313 ? 18.891 -25.277 21.900 1.00 26.58 313 PRO A C 1
ATOM 2539 O O . PRO A 1 313 ? 18.266 -25.618 20.899 1.00 26.58 313 PRO A O 1
ATOM 2542 N N . SER A 1 314 ? 18.965 -24.015 22.326 1.00 24.20 314 SER A N 1
ATOM 2543 C CA . SER A 1 314 ? 18.183 -22.859 21.873 1.00 24.20 314 SER A CA 1
ATOM 2544 C C . SER A 1 314 ? 18.159 -22.642 20.349 1.00 24.20 314 SER A C 1
ATOM 2546 O O . SER A 1 314 ? 19.176 -22.324 19.733 1.00 24.20 314 SER A O 1
ATOM 2548 N N . ALA A 1 315 ? 16.968 -22.729 19.749 1.00 29.48 315 ALA A N 1
ATOM 2549 C CA . ALA A 1 315 ? 16.694 -22.370 18.358 1.00 29.48 315 ALA A CA 1
ATOM 2550 C C . ALA A 1 315 ? 16.157 -20.930 18.255 1.00 29.48 315 ALA A C 1
ATOM 2552 O O . ALA A 1 315 ? 14.993 -20.694 17.935 1.00 29.48 315 ALA A O 1
ATOM 2553 N N . GLN A 1 316 ? 17.017 -19.939 18.496 1.00 32.44 316 GLN A N 1
ATOM 2554 C CA . GLN A 1 316 ? 16.784 -18.574 18.012 1.00 32.44 316 GLN A CA 1
ATOM 2555 C C . GLN A 1 316 ? 17.164 -18.506 16.527 1.00 32.44 316 GLN A C 1
ATOM 2557 O O . GLN A 1 316 ? 18.226 -18.023 16.152 1.00 32.44 316 GLN A O 1
ATOM 2562 N N . SER A 1 317 ? 16.315 -19.056 15.660 1.00 30.77 317 SER A N 1
ATOM 2563 C CA . SER A 1 317 ? 16.492 -18.966 14.212 1.00 30.77 317 SER A CA 1
ATOM 2564 C C . SER A 1 317 ? 15.153 -19.173 13.505 1.00 30.77 317 SER A C 1
ATOM 2566 O O . SER A 1 317 ? 14.579 -20.255 13.543 1.00 30.77 317 SER A O 1
ATOM 2568 N N . ARG A 1 318 ? 14.714 -18.108 12.820 1.00 33.00 318 ARG A N 1
ATOM 2569 C CA . ARG A 1 318 ? 13.706 -18.062 11.742 1.00 33.00 318 ARG A CA 1
ATOM 2570 C C . ARG A 1 318 ? 12.224 -18.133 12.144 1.00 33.00 318 ARG A C 1
ATOM 2572 O O . ARG A 1 318 ? 11.590 -19.181 12.140 1.00 33.00 318 ARG A O 1
ATOM 2579 N N . ARG A 1 319 ? 11.624 -16.943 12.269 1.00 28.92 319 ARG A N 1
ATOM 2580 C CA . ARG A 1 319 ? 10.274 -16.661 11.749 1.00 28.92 319 ARG A CA 1
ATOM 2581 C C . ARG A 1 319 ? 10.352 -15.460 10.792 1.00 28.92 319 ARG A C 1
ATOM 2583 O O . ARG A 1 319 ? 11.086 -14.519 11.100 1.00 28.92 319 ARG A O 1
ATOM 2590 N N . PRO A 1 320 ? 9.658 -15.473 9.640 1.00 30.98 320 PRO A N 1
ATOM 2591 C CA . PRO A 1 320 ? 9.616 -14.327 8.744 1.00 30.98 320 PRO A CA 1
ATOM 2592 C C . PRO A 1 320 ? 8.737 -13.240 9.371 1.00 30.98 320 PRO A C 1
ATOM 2594 O O . PRO A 1 320 ? 7.570 -13.465 9.679 1.00 30.98 320 PRO A O 1
ATOM 2597 N N . VAL A 1 321 ? 9.319 -12.063 9.586 1.00 27.28 321 VAL A N 1
ATOM 2598 C CA . VAL A 1 321 ? 8.591 -10.866 10.012 1.00 27.28 321 VAL A CA 1
ATOM 2599 C C . VAL A 1 321 ? 7.920 -10.276 8.776 1.00 27.28 321 VAL A C 1
ATOM 2601 O O . VAL A 1 321 ? 8.603 -9.761 7.891 1.00 27.28 321 VAL A O 1
ATOM 2604 N N . VAL A 1 322 ? 6.591 -10.343 8.716 1.00 29.02 322 VAL A N 1
ATOM 2605 C CA . VAL A 1 322 ? 5.800 -9.484 7.829 1.00 29.02 322 VAL A CA 1
ATOM 2606 C C . VAL A 1 322 ? 5.920 -8.068 8.392 1.00 29.02 322 VAL A C 1
ATOM 2608 O O . VAL A 1 322 ? 5.559 -7.825 9.540 1.00 29.02 322 VAL A O 1
ATOM 2611 N N . ARG A 1 323 ? 6.535 -7.154 7.635 1.00 36.97 323 ARG A N 1
ATOM 2612 C CA . ARG A 1 323 ? 6.692 -5.750 8.035 1.00 36.97 323 ARG A CA 1
ATOM 2613 C C . ARG A 1 323 ? 5.587 -4.916 7.401 1.00 36.97 323 ARG A C 1
ATOM 2615 O O . ARG A 1 323 ? 5.543 -4.802 6.179 1.00 36.97 323 ARG A O 1
ATOM 2622 N N . TYR A 1 324 ? 4.772 -4.277 8.232 1.00 32.66 324 TYR A N 1
ATOM 2623 C CA . TYR A 1 324 ? 3.948 -3.139 7.838 1.00 32.66 324 TYR A CA 1
ATOM 2624 C C . TYR A 1 324 ? 4.716 -1.850 8.150 1.00 32.66 324 TYR A C 1
ATOM 2626 O O . TYR A 1 324 ? 5.055 -1.582 9.301 1.00 32.66 324 TYR A O 1
ATOM 2634 N N . ASN A 1 325 ? 5.019 -1.058 7.120 1.00 35.72 325 ASN A N 1
ATOM 2635 C CA . ASN A 1 325 ? 5.664 0.245 7.268 1.00 35.72 325 ASN A CA 1
ATOM 2636 C C . ASN A 1 325 ? 4.592 1.341 7.290 1.00 35.72 325 ASN A C 1
ATOM 2638 O O . ASN A 1 325 ? 4.253 1.897 6.251 1.00 35.72 325 ASN A O 1
ATOM 2642 N N . VAL A 1 326 ? 4.090 1.681 8.475 1.00 37.56 326 VAL A N 1
ATOM 2643 C CA . VAL A 1 326 ? 3.479 2.995 8.720 1.00 37.56 326 VAL A CA 1
ATOM 2644 C C . VAL A 1 326 ? 4.168 3.589 9.936 1.00 37.56 326 VAL A C 1
ATOM 2646 O O . VAL A 1 326 ? 4.128 3.006 11.019 1.00 37.56 326 VAL A O 1
ATOM 2649 N N . ALA A 1 327 ? 4.840 4.723 9.732 1.00 34.31 327 ALA A N 1
ATOM 2650 C CA . ALA A 1 327 ? 5.496 5.470 10.796 1.00 34.31 327 ALA A CA 1
ATOM 2651 C C . ALA A 1 327 ? 4.472 5.865 11.886 1.00 34.31 327 ALA A C 1
ATOM 2653 O O . ALA A 1 327 ? 3.346 6.242 11.546 1.00 34.31 327 ALA A O 1
ATOM 2654 N N . PRO A 1 328 ? 4.817 5.797 13.186 1.00 32.53 328 PRO A N 1
ATOM 2655 C CA . PRO A 1 328 ? 3.965 6.331 14.243 1.00 32.53 328 PRO A CA 1
ATOM 2656 C C . PRO A 1 328 ? 3.836 7.851 14.088 1.00 32.53 328 PRO A C 1
ATOM 2658 O O . PRO A 1 328 ? 4.831 8.540 13.885 1.00 32.53 328 PRO A O 1
ATOM 2661 N N . ALA A 1 329 ? 2.624 8.386 14.230 1.00 31.72 329 ALA A N 1
ATOM 2662 C CA . ALA A 1 329 ? 2.342 9.822 14.131 1.00 31.72 329 ALA A CA 1
ATOM 2663 C C . ALA A 1 329 ? 2.757 10.634 15.380 1.00 31.72 329 ALA A C 1
ATOM 2665 O O . ALA A 1 329 ? 2.230 11.720 15.604 1.00 31.72 329 ALA A O 1
ATOM 2666 N N . TYR A 1 330 ? 3.664 10.125 16.218 1.00 27.84 330 TYR A N 1
ATOM 2667 C CA . TYR A 1 330 ? 4.108 10.830 17.419 1.00 27.84 330 TYR A CA 1
ATOM 2668 C C . TYR A 1 330 ? 5.493 10.351 17.870 1.00 27.84 330 TYR A C 1
ATOM 2670 O O . TYR A 1 330 ? 5.675 9.186 18.221 1.00 27.84 330 TYR A O 1
ATOM 2678 N N . THR A 1 331 ? 6.465 11.261 17.859 1.00 38.22 331 THR A N 1
ATOM 2679 C CA . THR A 1 331 ? 7.788 11.098 18.476 1.00 38.22 331 THR A CA 1
ATOM 2680 C C . THR A 1 331 ? 7.795 11.870 19.799 1.00 38.22 331 THR A C 1
ATOM 2682 O O . THR A 1 331 ? 7.652 13.094 19.753 1.00 38.22 331 THR A O 1
ATOM 2685 N N . PRO A 1 332 ? 7.947 11.224 20.969 1.00 31.25 332 PRO A N 1
ATOM 2686 C CA . PRO A 1 332 ? 8.101 11.955 22.221 1.00 31.25 332 PRO A CA 1
ATOM 2687 C C . PRO A 1 332 ? 9.452 12.682 22.218 1.00 31.25 332 PRO A C 1
ATOM 2689 O O . PRO A 1 332 ? 10.492 12.066 21.985 1.00 31.25 332 PRO A O 1
ATOM 2692 N N . GLN A 1 333 ? 9.427 13.997 22.440 1.00 33.66 333 GLN A N 1
ATOM 2693 C CA . GLN A 1 333 ? 10.631 14.792 22.669 1.00 33.66 333 GLN A CA 1
ATOM 2694 C C . GLN A 1 333 ? 11.171 14.454 24.062 1.00 33.66 333 GLN A C 1
ATOM 2696 O O . GLN A 1 333 ? 10.480 14.624 25.063 1.00 33.66 333 GLN A O 1
ATOM 2701 N N . THR A 1 334 ? 12.384 13.915 24.115 1.00 37.84 334 THR A N 1
ATOM 2702 C CA . THR A 1 334 ? 13.140 13.682 25.347 1.00 37.84 334 THR A CA 1
ATOM 2703 C C . THR A 1 334 ? 13.813 14.976 25.778 1.00 37.84 334 THR A C 1
ATOM 2705 O O . THR A 1 334 ? 14.952 15.211 25.402 1.00 37.84 334 THR A O 1
ATOM 2708 N N . GLU A 1 335 ? 13.128 15.794 26.563 1.00 36.75 335 GLU A N 1
ATOM 2709 C CA . GLU A 1 335 ? 13.764 16.808 27.404 1.00 36.75 335 GLU A CA 1
ATOM 2710 C C . GLU A 1 335 ? 13.067 16.754 28.776 1.00 36.75 335 GLU A C 1
ATOM 2712 O O . GLU A 1 335 ? 11.843 16.654 28.851 1.00 36.75 335 GLU A O 1
ATOM 2717 N N . ASP A 1 336 ? 13.881 16.749 29.834 1.00 34.59 336 ASP A N 1
ATOM 2718 C CA . ASP A 1 336 ? 13.538 16.772 31.266 1.00 34.59 336 ASP A CA 1
ATOM 2719 C C . ASP A 1 336 ? 13.049 15.477 31.951 1.00 34.59 336 ASP A C 1
ATOM 2721 O O . ASP A 1 336 ? 11.907 15.343 32.390 1.00 34.59 336 ASP A O 1
ATOM 2725 N N . PHE A 1 337 ? 13.994 14.562 32.210 1.00 28.03 337 PHE A N 1
ATOM 2726 C CA . PHE A 1 337 ? 13.937 13.673 33.382 1.00 28.03 337 PHE A CA 1
ATOM 2727 C C . PHE A 1 337 ? 15.132 13.965 34.315 1.00 28.03 337 PHE A C 1
ATOM 2729 O O . PHE A 1 337 ? 16.276 13.770 33.898 1.00 28.03 337 PHE A O 1
ATOM 2736 N N . PRO A 1 338 ? 14.924 14.398 35.576 1.00 34.84 338 PRO A N 1
ATOM 2737 C CA . PRO A 1 338 ? 16.020 14.666 36.508 1.00 34.84 338 PRO A CA 1
ATOM 2738 C C . PRO A 1 338 ? 16.657 13.360 37.008 1.00 34.84 338 PRO A C 1
ATOM 2740 O O . PRO A 1 338 ? 16.016 12.563 37.694 1.00 34.84 338 PRO A O 1
ATOM 2743 N N . THR A 1 339 ? 17.934 13.134 36.699 1.00 41.50 339 THR A N 1
ATOM 2744 C CA . THR A 1 339 ? 18.724 12.013 37.235 1.00 41.50 339 THR A CA 1
ATOM 2745 C C . THR A 1 339 ? 19.254 12.317 38.638 1.00 41.50 339 THR A C 1
ATOM 2747 O O . THR A 1 339 ? 19.920 13.330 38.850 1.00 41.50 339 THR A O 1
ATOM 2750 N N . LEU A 1 340 ? 19.001 11.416 39.593 1.00 32.94 340 LEU A N 1
ATOM 2751 C CA . LEU A 1 340 ? 19.549 11.474 40.951 1.00 32.94 340 LEU A CA 1
ATOM 2752 C C . LEU A 1 340 ? 21.061 11.173 40.956 1.00 32.94 340 LEU A C 1
ATOM 2754 O O . LEU A 1 340 ? 21.530 10.203 40.365 1.00 32.94 340 LEU A O 1
ATOM 2758 N N . ASN A 1 341 ? 21.803 12.047 41.635 1.00 31.58 341 ASN A N 1
ATOM 2759 C CA . ASN A 1 341 ? 23.258 12.093 41.753 1.00 31.58 341 ASN A CA 1
ATOM 2760 C C . ASN A 1 341 ? 23.822 10.850 42.473 1.00 31.58 341 ASN A C 1
ATOM 2762 O O . ASN A 1 341 ? 23.458 10.594 43.620 1.00 31.58 341 ASN A O 1
ATOM 2766 N N . ASN A 1 342 ? 24.735 10.111 41.833 1.00 35.59 342 ASN A N 1
ATOM 2767 C CA . ASN A 1 342 ? 25.439 8.983 42.450 1.00 35.59 342 ASN A CA 1
ATOM 2768 C C . ASN A 1 342 ? 26.813 9.436 42.970 1.00 35.59 342 ASN A C 1
ATOM 2770 O O . ASN A 1 342 ? 27.670 9.893 42.212 1.00 35.59 342 ASN A O 1
ATOM 2774 N N . SER A 1 343 ? 26.994 9.315 44.282 1.00 34.69 343 SER A N 1
ATOM 2775 C CA . SER A 1 343 ? 28.184 9.696 45.040 1.00 34.69 343 SER A CA 1
ATOM 2776 C C . SER A 1 343 ? 29.447 8.953 44.581 1.00 34.69 343 SER A C 1
ATOM 2778 O O . SER A 1 343 ? 29.447 7.732 44.433 1.00 34.69 343 SER A O 1
ATOM 2780 N N . ARG A 1 344 ? 30.547 9.696 44.399 1.00 37.19 344 ARG A N 1
ATOM 2781 C CA . ARG A 1 344 ? 31.906 9.156 44.207 1.00 37.19 344 ARG A CA 1
ATOM 2782 C C . ARG A 1 344 ? 32.427 8.522 45.508 1.00 37.19 344 ARG A C 1
ATOM 2784 O O . ARG A 1 344 ? 32.207 9.123 46.559 1.00 37.19 344 ARG A O 1
ATOM 2791 N N . PRO A 1 345 ? 33.187 7.414 45.465 1.00 34.59 345 PRO A N 1
ATOM 2792 C CA . PRO A 1 345 ? 34.042 7.017 46.574 1.00 34.59 345 PRO A CA 1
ATOM 2793 C C . PRO A 1 345 ? 35.467 7.582 46.426 1.00 34.59 345 PRO A C 1
ATOM 2795 O O . PRO A 1 345 ? 36.007 7.697 45.325 1.00 34.59 345 PRO A O 1
ATOM 2798 N N . ASP A 1 346 ? 36.024 7.950 47.577 1.00 33.25 346 ASP A N 1
ATOM 2799 C CA . ASP A 1 346 ? 37.339 8.550 47.841 1.00 33.25 346 ASP A CA 1
ATOM 2800 C C . ASP A 1 346 ? 38.513 7.592 47.517 1.00 33.25 346 ASP A C 1
ATOM 2802 O O . ASP A 1 346 ? 38.367 6.380 47.717 1.00 33.25 346 ASP A O 1
ATOM 2806 N N . PRO A 1 347 ? 39.697 8.068 47.074 1.00 38.12 347 PRO A N 1
ATOM 2807 C CA . PRO A 1 347 ? 40.846 7.220 46.804 1.00 38.12 347 PRO A CA 1
ATOM 2808 C C . PRO A 1 347 ? 41.806 7.215 47.999 1.00 38.12 347 PRO A C 1
ATOM 2810 O O . PRO A 1 347 ? 42.560 8.158 48.221 1.00 38.12 347 PRO A O 1
ATOM 2813 N N . SER A 1 348 ? 41.848 6.118 48.749 1.00 34.44 348 SER A N 1
ATOM 2814 C CA . SER A 1 348 ? 43.041 5.764 49.523 1.00 34.44 348 SER A CA 1
ATOM 2815 C C . SER A 1 348 ? 43.053 4.272 49.841 1.00 34.44 348 SER A C 1
ATOM 2817 O O . SER A 1 348 ? 42.160 3.767 50.510 1.00 34.44 348 SER A O 1
ATOM 2819 N N . LEU A 1 349 ? 44.062 3.567 49.322 1.00 35.12 349 LEU A N 1
ATOM 2820 C CA . LEU A 1 349 ? 44.995 2.716 50.074 1.00 35.12 349 LEU A CA 1
ATOM 2821 C C . LEU A 1 349 ? 45.829 1.865 49.099 1.00 35.12 349 LEU A C 1
ATOM 2823 O O . LEU A 1 349 ? 45.315 1.076 48.311 1.00 35.12 349 LEU A O 1
ATOM 2827 N N . ASN A 1 350 ? 47.144 2.073 49.182 1.00 34.56 350 ASN A N 1
ATOM 2828 C CA . ASN A 1 350 ? 48.206 1.211 48.664 1.00 34.56 350 ASN A CA 1
ATOM 2829 C C . ASN A 1 350 ? 48.024 -0.250 49.110 1.00 34.56 350 ASN A C 1
ATOM 2831 O O . ASN A 1 350 ? 47.542 -0.485 50.214 1.00 34.56 350 ASN A O 1
ATOM 2835 N N . VAL A 1 351 ? 48.558 -1.199 48.331 1.00 35.06 351 VAL A N 1
ATOM 2836 C CA . VAL A 1 351 ? 49.711 -2.042 48.723 1.00 35.06 351 VAL A CA 1
ATOM 2837 C C . VAL A 1 351 ? 50.156 -2.913 47.537 1.00 35.06 351 VAL A C 1
ATOM 2839 O O . VAL A 1 351 ? 49.362 -3.555 46.857 1.00 35.06 351 VAL A O 1
ATOM 2842 N N . SER A 1 352 ? 51.468 -2.884 47.319 1.00 34.34 352 SER A N 1
ATOM 2843 C CA . SER A 1 352 ? 52.309 -3.669 46.418 1.00 34.34 352 SER A CA 1
ATOM 2844 C C . SER A 1 352 ? 52.161 -5.184 46.582 1.00 34.34 352 SER A C 1
ATOM 2846 O O . SER A 1 352 ? 51.959 -5.645 47.701 1.00 34.34 352 SER A O 1
ATOM 2848 N N . SER A 1 353 ? 52.450 -5.971 45.539 1.00 36.00 353 SER A N 1
ATOM 2849 C CA . SER A 1 353 ? 53.619 -6.880 45.512 1.00 36.00 353 SER A CA 1
ATOM 2850 C C . SER A 1 353 ? 53.690 -7.749 44.245 1.00 36.00 353 SER A C 1
ATOM 2852 O O . SER A 1 353 ? 52.680 -8.289 43.809 1.00 36.00 353 SER A O 1
ATOM 2854 N N . ALA A 1 354 ? 54.942 -7.883 43.781 1.00 36.66 354 ALA A N 1
ATOM 2855 C CA . ALA A 1 354 ? 55.560 -8.914 42.935 1.00 36.66 354 ALA A CA 1
ATOM 2856 C C . ALA A 1 354 ? 55.127 -9.043 41.467 1.00 36.66 354 ALA A C 1
ATOM 2858 O O . ALA A 1 354 ? 54.047 -9.604 41.188 1.00 36.66 354 ALA A O 1
#

Sequence (354 aa):
MRKYDQMIGSAKDNFADIPQCGGAVDECTICCKTSDIFGLGSCRHPICIECAIRIRVLSNCTQCPVCRANMDTTIELSFPSFDHHDEKRFGIRFENKDVVARYEKYLAHVCKLCRSSNGERLEFPTFVALRHHMSSAHELTYCHICTDNIILFSRERKTYTRDALQRHIRSGDRDDSSLKGHPSCLFCDQRFFDEEFRYRHLRKEHFFCQFCETEGKHMNVFFEGHAELVSHYKEHHFLCDFEECKTMGIAFSNQVDLKLHQVPFSNAIFHLTRREGPPPSAPNLPVARREKIALVQQEQAPSRPAEEFVVVPSAQSRRPVVRYNVAPAYTPQTEDFPTLNNSRPDPSLNVSSA

Radius of gyration: 31.8 Å; chains: 1; bounding box: 92×57×93 Å

Foldseek 3Di:
DVVVVVVVVVVPCPLLPQDADPADWDAAPPPRDIAPDWDQAPVGDTGHLLRCCLQQPLVVHQADPPPRDRRALDPPDPAPAPPDVCCVVRSDGDRDPSSVVNNCSQQWQFDSPDDDPVRGTDTDPDLVRSQVCCCPVPQWHFDPQCVVFPRDRNVVGDIDHPVQNVCCQCQRHPVDPPARHWDAAPQDRDTHRDVVRNLVCQVPPWDDDPLCCVVVNAPPWTDNDPVVVLVCLVPQWAAAPDPVRVVVSDTDNDPVVNVVVCVVVVVVCVVPDDDDDDDDDDDDDDDDDDDDIDRDDDDDDDDDDDDDDDDDDDPPDDDDDPDGDDDDPDDDDDDDDDDDDDDDDDDDDDDDDD